Protein AF-A0A965LLG0-F1 (afdb_monomer)

pLDDT: mean 83.2, std 12.56, range [40.97, 95.75]

Organism: NCBI:txid2576439

Sequence (179 aa):
MVPYWAEYHHAAGKIPAGGIFITSNAQCFGQVVFDAQAGTLNVPTGNAHYDVTGKVIDGWVETSIRGDFIRKIWNIEPKYLSRVEVTIEYNANDTSAATSTTKYITAEDKIEIKAYGFHYSSPQIKIKFPKTAFIQPTPPPAPVPSNKKNVTIVCIKGKLTKKVSGLQPKCPTGYKIKR

Nearest PDB structures (foldseek):
  8u18-assembly1_B  TM=5.760E-01  e=3.265E+00  Mus musculus
  8vvm-assembly1_I  TM=3.085E-01  e=1.507E+00  Homo sapiens
  4w6n-assembly2_F  TM=1.900E-01  e=4.990E-01  synthetic construct
  5v00-assembly1_A  TM=1.873E-01  e=5.369E+00  Pseudomonas [fluorescens] SBW25

Secondary structure (DSSP, 8-state):
---TTTTTGGGTT---S--EEEEES-SEE---EEETTTTEEEEEEE--SB-TTSPBPEEEEEEEEEHHHHHHHH-B-GGG-S--EEEEEEETTEEEEPEEEEEEEGGGTEEEEEEEEEE-SS-EEEEEPPGGGBPPPPPPPP------PPEEEEEEETTEEEEEEESS--PPTT-EE--

Mean predicted aligned error: 13.23 Å

Radius of gyration: 30.66 Å; Cα contacts (8 Å, |Δi|>4): 349; chains: 1; bounding box: 50×30×104 Å

Foldseek 3Di:
DQDPVRLQVVLVPVQDPFAKDKDKPFPDWDDFDQDLVQQKTKTWGADDQADPVRHGDKIKMKMKGAQSRCCSRNQFHLVQPQDKWKWKDPDPVDIDTWDKGWDQDVVRNMIMIMTTDDTHHTIIIITHGDPVRHNDPDPPPDPDPPPLPWDWWWWDAPPDIDIFTDSDDDDPPRTDTDD

Solvent-accessible surface area (backbone atoms only — not comparable to full-atom values): 10438 Å² total; per-residue (Å²): 136,78,55,82,73,60,77,48,60,84,45,75,89,62,75,53,95,74,56,80,46,77,48,58,83,48,79,40,73,53,80,70,44,75,39,79,88,79,36,26,41,36,43,35,35,24,33,66,44,49,47,100,84,68,46,75,36,80,34,43,42,39,35,42,33,36,34,68,44,41,37,72,73,69,34,29,45,53,89,58,43,66,62,62,52,40,39,36,31,68,46,101,90,42,72,46,76,38,54,66,51,44,44,60,40,75,94,74,39,30,37,37,41,38,37,31,79,45,66,38,42,66,30,36,37,34,41,33,56,53,75,85,21,45,62,72,80,76,74,74,77,72,82,72,80,80,80,70,62,67,43,72,47,44,24,33,45,88,93,47,77,46,81,41,72,29,77,79,60,72,57,59,94,84,34,44,73,59,126

Structure (mmCIF, N/CA/C/O backbone):
data_AF-A0A965LLG0-F1
#
_entry.id   AF-A0A965LLG0-F1
#
loop_
_atom_site.group_PDB
_atom_site.id
_atom_site.type_symbol
_atom_site.label_atom_id
_atom_site.label_alt_id
_atom_site.label_comp_id
_atom_site.label_asym_id
_atom_site.label_entity_id
_atom_site.label_seq_id
_atom_site.pdbx_PDB_ins_code
_atom_site.Cartn_x
_atom_site.Cartn_y
_atom_site.Cartn_z
_atom_site.occupancy
_atom_site.B_iso_or_equiv
_atom_site.auth_seq_id
_atom_site.auth_comp_id
_atom_site.auth_asym_id
_atom_site.auth_atom_id
_atom_site.pdbx_PDB_model_num
ATOM 1 N N . MET A 1 1 ? 19.112 -6.596 9.773 1.00 40.97 1 MET A N 1
ATOM 2 C CA . MET A 1 1 ? 17.998 -6.846 8.836 1.00 40.97 1 MET A CA 1
ATOM 3 C C . MET A 1 1 ? 16.944 -7.609 9.622 1.00 40.97 1 MET A C 1
ATOM 5 O O . MET A 1 1 ? 17.267 -8.670 10.143 1.00 40.97 1 MET A O 1
ATOM 9 N N . VAL A 1 2 ? 15.778 -7.009 9.860 1.00 44.41 2 VAL A N 1
ATOM 10 C CA . VAL A 1 2 ? 14.731 -7.590 10.716 1.00 44.41 2 VAL A CA 1
ATOM 11 C C . VAL A 1 2 ? 13.707 -8.245 9.784 1.00 44.41 2 VAL A C 1
ATOM 13 O O . VAL A 1 2 ? 13.221 -7.563 8.885 1.00 44.41 2 VAL A O 1
ATOM 16 N N . PRO A 1 3 ? 13.444 -9.556 9.902 1.00 45.31 3 PRO A N 1
ATOM 17 C CA . PRO A 1 3 ? 12.551 -10.256 8.983 1.00 45.31 3 PRO A CA 1
ATOM 18 C C . PRO A 1 3 ? 11.119 -9.705 9.055 1.00 45.31 3 PRO A C 1
ATOM 20 O O . PRO A 1 3 ? 10.707 -9.194 10.090 1.00 45.31 3 PRO A O 1
ATOM 23 N N . TYR A 1 4 ? 10.342 -9.867 7.977 1.00 50.59 4 TYR A N 1
ATOM 24 C CA . TYR A 1 4 ? 8.959 -9.371 7.838 1.00 50.59 4 TYR A CA 1
ATOM 25 C C . TYR A 1 4 ? 8.058 -9.683 9.047 1.00 50.59 4 TYR A C 1
ATOM 27 O O . TYR A 1 4 ? 7.245 -8.861 9.442 1.00 50.59 4 TYR A O 1
ATOM 35 N N . TRP A 1 5 ? 8.225 -10.840 9.697 1.00 52.62 5 TRP A N 1
ATOM 36 C CA . TRP A 1 5 ? 7.461 -11.197 10.902 1.00 52.62 5 TRP A CA 1
ATOM 37 C C . TRP A 1 5 ? 7.868 -10.399 12.154 1.00 52.62 5 TRP A C 1
ATOM 39 O O . TRP A 1 5 ? 7.049 -10.196 13.050 1.00 52.62 5 TRP A O 1
ATOM 49 N N . ALA A 1 6 ? 9.116 -9.939 12.217 1.00 52.75 6 ALA A N 1
ATOM 50 C CA . ALA A 1 6 ? 9.683 -9.242 13.360 1.00 52.75 6 ALA A CA 1
ATOM 51 C C . ALA A 1 6 ? 9.386 -7.727 13.352 1.00 52.75 6 ALA A C 1
ATOM 53 O O . ALA A 1 6 ? 9.337 -7.111 14.414 1.00 52.75 6 ALA A O 1
ATOM 54 N N . GLU A 1 7 ? 9.039 -7.128 12.208 1.00 55.16 7 GLU A N 1
ATOM 55 C CA . GLU A 1 7 ? 8.400 -5.795 12.193 1.00 55.16 7 GLU A CA 1
ATOM 56 C C . GLU A 1 7 ? 7.047 -5.799 12.934 1.00 55.16 7 GLU A C 1
ATOM 58 O O . GLU A 1 7 ? 6.631 -4.793 13.509 1.00 55.16 7 GLU A O 1
ATOM 63 N N . TYR A 1 8 ? 6.387 -6.959 13.009 1.00 59.88 8 TYR A N 1
ATOM 64 C CA . TYR A 1 8 ? 5.065 -7.122 13.615 1.00 59.88 8 TYR A CA 1
ATOM 65 C C . TYR A 1 8 ? 5.090 -7.713 15.029 1.00 59.88 8 TYR A C 1
ATOM 67 O O . TYR A 1 8 ? 4.044 -8.120 15.539 1.00 59.88 8 TYR A O 1
ATOM 75 N N . HIS A 1 9 ? 6.237 -7.706 15.720 1.00 54.00 9 HIS A N 1
ATOM 76 C CA . HIS A 1 9 ? 6.319 -8.112 17.132 1.00 54.00 9 HIS A CA 1
ATOM 77 C C . HIS A 1 9 ? 5.355 -7.323 18.042 1.00 54.00 9 HIS A C 1
ATOM 79 O O . HIS A 1 9 ? 4.845 -7.865 19.025 1.00 54.00 9 HIS A O 1
ATOM 85 N N . HIS A 1 10 ? 5.024 -6.078 17.675 1.00 53.41 10 HIS A N 1
ATOM 86 C CA . HIS A 1 10 ? 4.022 -5.254 18.361 1.00 53.41 10 HIS A CA 1
ATOM 87 C C . HIS A 1 10 ? 2.592 -5.813 18.281 1.00 53.41 10 HIS A C 1
ATOM 89 O O . HIS A 1 10 ? 1.746 -5.446 19.095 1.00 53.41 10 HIS A O 1
ATOM 95 N N . ALA A 1 11 ? 2.312 -6.737 17.356 1.00 56.03 11 ALA A N 1
ATOM 96 C CA . ALA A 1 11 ? 1.004 -7.370 17.229 1.00 56.03 11 ALA A CA 1
ATOM 97 C C . ALA A 1 11 ? 0.707 -8.387 18.348 1.00 56.03 11 ALA A C 1
ATOM 99 O O . ALA A 1 11 ? -0.401 -8.919 18.385 1.00 56.03 11 ALA A O 1
ATOM 100 N N . ALA A 1 12 ? 1.655 -8.669 19.258 1.00 58.53 12 ALA A N 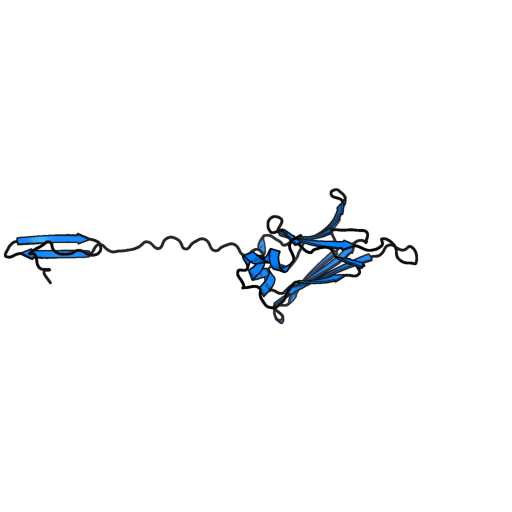1
ATOM 101 C CA . ALA A 1 12 ? 1.457 -9.496 20.458 1.00 58.53 12 ALA A CA 1
ATOM 102 C C . ALA A 1 12 ? 0.747 -10.844 20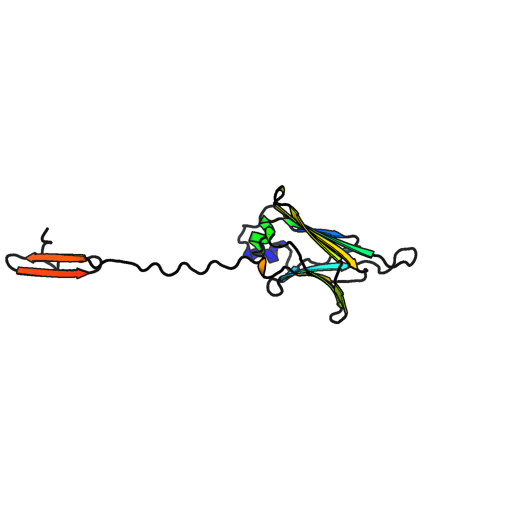.183 1.00 58.53 12 ALA A C 1
ATOM 104 O O . ALA A 1 12 ? -0.164 -11.241 20.909 1.00 58.53 12 ALA A O 1
ATOM 105 N N . GLY A 1 13 ? 1.113 -11.524 19.088 1.00 59.25 13 GLY A N 1
ATOM 106 C CA . GLY A 1 13 ? 0.507 -12.801 18.682 1.00 59.25 13 GLY A CA 1
ATOM 107 C C . GLY A 1 13 ? -0.862 -12.695 17.991 1.00 59.25 13 GLY A C 1
ATOM 108 O O . GLY A 1 13 ? -1.495 -13.713 17.738 1.00 59.25 13 GLY A O 1
ATOM 109 N N . LYS A 1 14 ? -1.331 -11.486 17.655 1.00 61.19 14 LYS A N 1
ATOM 110 C CA . LYS A 1 14 ? -2.629 -11.231 16.999 1.00 61.19 14 LYS A CA 1
ATOM 111 C C . LYS A 1 14 ? -2.521 -10.997 15.492 1.00 61.19 14 LYS A C 1
ATOM 113 O O . LYS A 1 14 ? -3.416 -10.362 14.926 1.00 61.19 14 LYS A O 1
ATOM 118 N N . ILE A 1 15 ? -1.453 -11.465 14.843 1.00 63.16 15 ILE A N 1
ATOM 119 C CA . ILE A 1 15 ? -1.311 -11.337 13.388 1.00 63.16 15 ILE A CA 1
ATOM 120 C C . ILE A 1 15 ? -2.442 -12.161 12.750 1.00 63.16 15 ILE A C 1
ATOM 122 O O . ILE A 1 15 ? -2.498 -13.373 12.961 1.00 63.16 15 ILE A O 1
ATOM 126 N N . PRO A 1 16 ? -3.405 -11.526 12.060 1.00 63.31 16 PRO A N 1
ATOM 127 C CA . PRO A 1 16 ? -4.485 -12.256 11.412 1.00 63.31 16 PRO A CA 1
ATOM 128 C C . PRO A 1 16 ? -3.935 -13.182 10.322 1.00 63.31 16 PRO A C 1
ATOM 130 O O . PRO A 1 16 ? -2.906 -12.890 9.716 1.00 63.31 16 PRO A O 1
ATOM 133 N N . ALA A 1 17 ? -4.638 -14.285 10.055 1.00 61.72 17 ALA A N 1
ATOM 134 C CA . ALA A 1 17 ? -4.313 -15.156 8.932 1.00 61.72 17 ALA A CA 1
ATOM 135 C C . ALA A 1 17 ? -4.468 -14.378 7.613 1.00 61.72 17 ALA A C 1
ATOM 137 O O . ALA A 1 17 ? -5.567 -13.942 7.270 1.00 61.72 17 ALA A O 1
ATOM 138 N N . GLY A 1 18 ? -3.364 -14.192 6.891 1.00 62.34 18 GLY A N 1
ATOM 139 C CA . GLY A 1 18 ? -3.305 -13.377 5.680 1.00 62.34 18 GLY A CA 1
ATOM 140 C C . GLY A 1 18 ? -2.056 -12.499 5.649 1.00 62.34 18 GLY A C 1
ATOM 141 O O . GLY A 1 18 ? -1.204 -12.571 6.531 1.00 62.34 18 GLY A O 1
ATOM 142 N N . GLY A 1 19 ? -1.933 -11.672 4.614 1.00 75.56 19 GLY A N 1
ATOM 143 C CA . GLY A 1 19 ? -0.774 -10.804 4.449 1.00 75.56 19 GLY A CA 1
ATOM 144 C C . GLY A 1 19 ? -0.943 -9.791 3.327 1.00 75.56 19 GLY A C 1
ATOM 145 O O . GLY A 1 19 ? -2.053 -9.529 2.857 1.00 75.56 19 GLY A O 1
ATOM 146 N N . ILE A 1 20 ? 0.189 -9.224 2.930 1.00 86.06 20 ILE A N 1
ATOM 147 C CA . ILE A 1 20 ? 0.328 -8.331 1.788 1.00 86.06 20 ILE A CA 1
ATOM 148 C C . ILE A 1 20 ? 0.794 -9.197 0.623 1.00 86.06 20 ILE A C 1
ATOM 150 O O . ILE A 1 20 ? 1.859 -9.808 0.690 1.00 86.06 20 ILE A O 1
ATOM 154 N N . PHE A 1 21 ? 0.005 -9.246 -0.442 1.00 88.75 21 PHE A N 1
ATOM 155 C CA . PHE A 1 21 ? 0.422 -9.836 -1.705 1.00 88.75 21 PHE A CA 1
ATOM 156 C C . PHE A 1 21 ? 0.783 -8.711 -2.653 1.00 88.75 21 PHE A C 1
ATOM 158 O O . PHE A 1 21 ? -0.004 -7.785 -2.834 1.00 88.75 21 PHE A O 1
ATOM 165 N N . ILE A 1 22 ? 1.972 -8.784 -3.239 1.00 90.69 22 ILE A N 1
ATOM 166 C CA . ILE A 1 22 ? 2.437 -7.828 -4.235 1.00 90.69 22 ILE A CA 1
ATOM 167 C C . ILE A 1 22 ? 2.822 -8.609 -5.476 1.00 90.69 22 ILE A C 1
ATOM 169 O O . ILE A 1 22 ? 3.559 -9.589 -5.403 1.00 90.69 22 ILE A O 1
ATOM 173 N N . THR A 1 23 ? 2.316 -8.160 -6.612 1.00 92.00 23 THR A N 1
ATOM 174 C CA . THR A 1 23 ? 2.651 -8.683 -7.932 1.00 92.00 23 THR A CA 1
ATOM 175 C C . THR A 1 23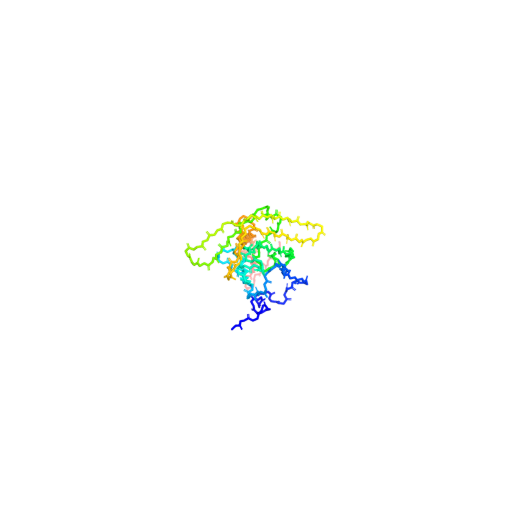 ? 3.121 -7.526 -8.798 1.00 92.00 23 THR A C 1
ATOM 177 O O . THR A 1 23 ? 2.613 -6.413 -8.683 1.00 92.00 23 THR A O 1
ATOM 180 N N . SER A 1 24 ? 4.144 -7.757 -9.609 1.00 92.62 24 SER A N 1
ATOM 181 C CA . SER A 1 24 ? 4.685 -6.767 -10.541 1.00 92.62 24 SER A CA 1
ATOM 182 C C . SER A 1 24 ? 5.391 -7.486 -11.688 1.00 92.62 24 SER A C 1
ATOM 184 O O . SER A 1 24 ? 5.683 -8.679 -11.580 1.00 92.62 24 SER A O 1
ATOM 186 N N . ASN A 1 25 ? 5.724 -6.758 -12.753 1.00 91.94 25 ASN A N 1
ATOM 187 C CA . ASN A 1 25 ? 6.712 -7.192 -13.743 1.00 91.94 25 ASN A CA 1
ATOM 188 C C . ASN A 1 25 ? 8.142 -6.752 -13.382 1.00 91.94 25 ASN A C 1
ATOM 190 O O . ASN A 1 25 ? 8.991 -6.654 -14.267 1.00 91.94 25 ASN A O 1
ATOM 194 N N . ALA A 1 26 ? 8.433 -6.487 -12.106 1.00 90.31 26 ALA A N 1
ATOM 195 C CA . ALA A 1 26 ? 9.796 -6.297 -11.630 1.00 90.31 26 ALA A CA 1
ATOM 196 C C . ALA A 1 26 ? 10.522 -7.647 -11.521 1.00 90.31 26 ALA A C 1
ATOM 198 O O . ALA A 1 26 ? 9.936 -8.653 -11.122 1.00 90.31 26 ALA A O 1
ATOM 199 N N . GLN A 1 27 ? 11.817 -7.659 -11.830 1.00 88.00 27 GLN A N 1
ATOM 200 C CA . GLN A 1 27 ? 12.663 -8.844 -11.666 1.00 88.00 27 GLN A CA 1
ATOM 201 C C . GLN A 1 27 ? 13.123 -9.011 -10.210 1.00 88.00 27 GLN A C 1
ATOM 203 O O . GLN A 1 27 ? 13.379 -10.123 -9.753 1.00 88.00 27 GLN A O 1
ATOM 208 N N . CYS A 1 28 ? 13.215 -7.901 -9.478 1.00 85.56 28 CYS A N 1
ATOM 209 C CA . 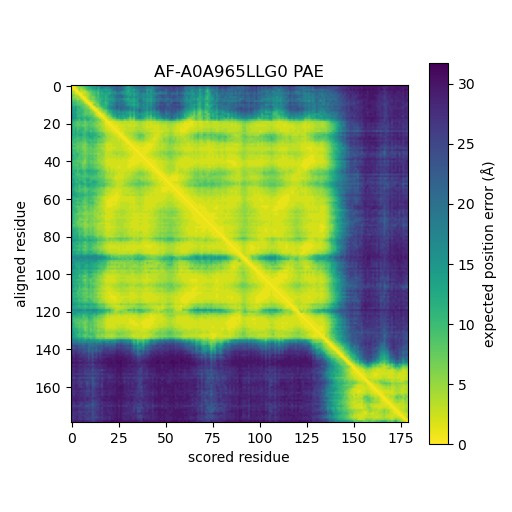CYS A 1 28 ? 13.694 -7.857 -8.107 1.00 85.56 28 CYS A CA 1
ATOM 210 C C . CYS A 1 28 ? 12.706 -7.102 -7.216 1.00 85.56 28 CYS A C 1
ATOM 212 O O . CYS A 1 28 ? 12.220 -6.027 -7.574 1.00 85.56 28 CYS A O 1
ATOM 214 N N . PHE A 1 29 ? 12.489 -7.638 -6.018 1.00 84.44 29 PHE A N 1
ATOM 215 C CA . PHE A 1 29 ? 11.785 -6.966 -4.933 1.00 84.44 29 PHE A CA 1
ATOM 216 C C . PHE A 1 29 ? 12.722 -6.796 -3.744 1.00 84.44 29 PHE A C 1
ATOM 218 O O . PHE A 1 29 ? 13.411 -7.738 -3.348 1.00 84.44 29 PHE A O 1
ATOM 225 N N . GLY A 1 30 ? 12.743 -5.594 -3.174 1.00 84.88 30 GLY A N 1
ATOM 226 C CA . GLY A 1 30 ? 13.356 -5.372 -1.867 1.00 84.88 30 GLY A CA 1
ATOM 227 C C . GLY A 1 30 ? 12.384 -5.676 -0.729 1.00 84.88 30 GLY A C 1
ATOM 228 O O . GLY A 1 30 ? 11.248 -6.104 -0.940 1.00 84.88 30 GLY A O 1
ATOM 229 N N . GLN A 1 31 ? 12.830 -5.423 0.501 1.00 85.25 31 GLN A N 1
ATOM 230 C CA . GLN A 1 31 ? 11.967 -5.533 1.673 1.00 85.25 31 GLN A CA 1
ATOM 231 C C . GLN A 1 31 ? 10.861 -4.477 1.608 1.00 85.25 31 GLN A C 1
ATOM 233 O O . GLN A 1 31 ? 11.133 -3.280 1.541 1.00 85.25 31 GLN A O 1
ATOM 238 N N . VAL A 1 32 ? 9.613 -4.936 1.640 1.00 87.12 32 VAL A N 1
ATOM 239 C CA . VAL A 1 32 ? 8.441 -4.068 1.753 1.00 87.12 32 VAL A CA 1
ATOM 240 C C . VAL A 1 32 ? 8.346 -3.589 3.192 1.00 87.12 32 VAL A C 1
ATOM 242 O O . VAL A 1 32 ? 8.284 -4.415 4.100 1.00 87.12 32 VAL A O 1
ATOM 245 N N . VAL A 1 33 ? 8.319 -2.273 3.390 1.00 87.69 33 VAL A N 1
ATOM 246 C CA . VAL A 1 33 ? 8.313 -1.654 4.722 1.00 87.69 33 VAL A CA 1
ATOM 247 C C . VAL A 1 33 ? 7.163 -0.667 4.817 1.00 87.69 33 VAL A C 1
ATOM 249 O O . VAL A 1 33 ? 6.969 0.159 3.925 1.00 87.69 33 VAL A O 1
ATOM 252 N N . PHE A 1 34 ? 6.412 -0.729 5.913 1.00 88.50 34 PHE A N 1
ATOM 253 C CA . PHE A 1 34 ? 5.431 0.297 6.246 1.00 88.50 34 PHE A CA 1
ATOM 254 C C . PHE A 1 34 ? 6.045 1.338 7.185 1.00 88.50 34 PHE A C 1
ATOM 256 O O . PHE A 1 34 ? 6.441 1.021 8.305 1.00 88.50 34 PHE A O 1
ATOM 263 N N . ASP A 1 35 ? 6.087 2.591 6.742 1.00 89.25 35 ASP A N 1
ATOM 264 C CA . ASP A 1 35 ? 6.441 3.731 7.580 1.00 89.25 35 ASP A CA 1
ATOM 265 C C . ASP A 1 35 ? 5.170 4.296 8.224 1.00 89.25 35 ASP A C 1
ATOM 267 O O . ASP A 1 35 ? 4.355 4.960 7.578 1.00 89.25 35 ASP A O 1
ATOM 271 N N . ALA A 1 36 ? 5.005 4.034 9.521 1.00 84.25 36 ALA A N 1
ATOM 272 C CA . ALA A 1 36 ? 3.853 4.497 10.286 1.00 84.25 36 ALA A CA 1
ATOM 273 C C . ALA A 1 36 ? 3.825 6.021 10.501 1.00 84.25 36 ALA A C 1
ATOM 275 O O . ALA A 1 36 ? 2.744 6.579 10.684 1.00 84.25 36 ALA A O 1
ATOM 276 N N . GLN A 1 37 ? 4.977 6.702 10.482 1.00 86.19 37 GLN A N 1
ATOM 277 C CA . GLN A 1 37 ? 5.040 8.157 10.650 1.00 86.19 37 GLN A CA 1
ATOM 278 C C . GLN A 1 37 ? 4.635 8.869 9.359 1.00 86.19 37 GLN A C 1
ATOM 280 O O . GLN A 1 37 ? 3.838 9.810 9.388 1.00 86.19 37 GLN A O 1
ATOM 285 N N . ALA A 1 38 ? 5.154 8.399 8.224 1.00 88.69 38 ALA A N 1
ATOM 286 C CA . ALA A 1 38 ? 4.801 8.927 6.911 1.00 88.69 38 ALA A CA 1
ATOM 287 C C . ALA A 1 38 ? 3.427 8.432 6.421 1.00 88.69 38 ALA A C 1
ATOM 289 O O . ALA A 1 38 ? 2.802 9.082 5.577 1.00 88.69 38 ALA A O 1
ATOM 290 N N . GLY A 1 39 ? 2.941 7.305 6.953 1.00 90.62 39 GLY A N 1
ATOM 291 C CA . GLY A 1 39 ? 1.731 6.633 6.485 1.00 90.62 39 GLY A CA 1
ATOM 292 C C . GLY A 1 39 ? 1.913 6.037 5.090 1.00 90.62 39 GLY A C 1
ATOM 293 O O . GLY A 1 39 ? 0.990 6.088 4.275 1.00 90.62 39 GLY A O 1
ATOM 294 N N . THR A 1 40 ? 3.112 5.530 4.796 1.00 92.31 40 THR A N 1
ATOM 295 C CA . THR A 1 40 ? 3.503 5.061 3.461 1.00 92.31 40 THR A CA 1
ATOM 296 C C . THR A 1 40 ? 3.952 3.609 3.483 1.00 92.31 40 THR A C 1
ATOM 298 O O . THR A 1 40 ? 4.798 3.227 4.288 1.00 92.31 40 THR A O 1
ATOM 301 N N . LEU A 1 41 ? 3.434 2.808 2.555 1.00 92.50 41 LEU A N 1
ATOM 302 C CA . LEU A 1 41 ? 3.974 1.492 2.237 1.00 92.50 41 LEU A CA 1
ATOM 303 C C . LEU A 1 41 ? 5.022 1.643 1.132 1.00 92.50 41 LEU A C 1
ATOM 305 O O . LEU A 1 41 ? 4.692 2.024 0.008 1.00 92.50 41 LEU A O 1
ATOM 309 N N . ASN A 1 42 ? 6.272 1.340 1.462 1.00 92.75 42 ASN A N 1
ATOM 310 C CA . ASN A 1 42 ? 7.391 1.384 0.535 1.00 92.75 42 ASN A CA 1
ATOM 311 C C . ASN A 1 42 ? 7.575 0.001 -0.086 1.00 92.75 42 ASN A C 1
ATOM 313 O O . ASN A 1 42 ? 7.774 -0.987 0.622 1.00 92.75 42 ASN A O 1
ATOM 317 N N . VAL A 1 43 ? 7.515 -0.054 -1.412 1.00 92.19 43 VAL A N 1
ATOM 318 C CA . VAL A 1 43 ? 7.678 -1.263 -2.216 1.00 92.19 43 VAL A CA 1
ATOM 319 C C . VAL A 1 43 ? 8.882 -1.044 -3.137 1.00 92.19 43 VAL A C 1
ATOM 321 O O . VAL A 1 43 ? 8.740 -0.464 -4.217 1.00 92.19 43 VAL A O 1
ATOM 324 N N . PRO A 1 44 ? 10.090 -1.453 -2.712 1.00 91.25 44 PRO A N 1
ATOM 325 C CA . PRO A 1 44 ? 11.276 -1.380 -3.552 1.00 91.25 44 PRO A CA 1
ATOM 326 C C . PRO A 1 44 ? 11.139 -2.373 -4.705 1.00 91.25 44 PRO A C 1
ATOM 328 O O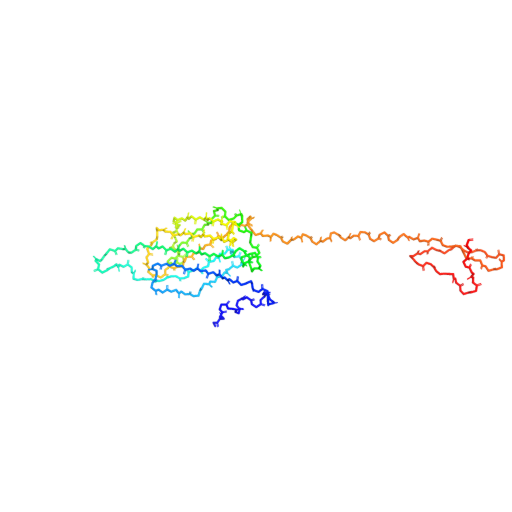 . PRO A 1 44 ? 10.952 -3.571 -4.473 1.00 91.25 44 PRO A O 1
ATOM 331 N N . THR A 1 45 ? 11.262 -1.892 -5.937 1.00 90.81 45 THR A N 1
ATOM 332 C CA . THR A 1 45 ? 11.187 -2.737 -7.136 1.00 90.81 45 THR A CA 1
ATOM 333 C C . THR A 1 45 ? 12.371 -2.462 -8.049 1.00 90.81 45 THR A C 1
ATOM 335 O O . THR A 1 45 ? 12.897 -1.353 -8.076 1.00 90.81 45 THR A O 1
ATOM 338 N N . GLY A 1 46 ? 12.811 -3.472 -8.794 1.00 90.12 46 GLY A N 1
ATOM 339 C CA . GLY A 1 46 ? 13.905 -3.322 -9.746 1.00 90.12 46 GLY A CA 1
ATOM 340 C C . GLY A 1 46 ? 13.738 -4.208 -10.970 1.00 90.12 46 GLY A C 1
ATOM 341 O O . GLY A 1 46 ? 13.309 -5.358 -10.864 1.00 90.12 46 GLY A O 1
ATOM 342 N N . ASN A 1 47 ? 14.078 -3.669 -12.137 1.00 90.31 47 ASN A N 1
ATOM 343 C CA . ASN A 1 47 ? 14.177 -4.415 -13.389 1.00 90.31 47 ASN A CA 1
ATOM 344 C C . ASN A 1 47 ? 15.137 -3.692 -14.350 1.00 90.31 47 ASN A C 1
ATOM 346 O O . ASN A 1 47 ? 15.513 -2.543 -14.115 1.00 90.31 47 ASN A O 1
ATOM 350 N N . ALA A 1 48 ? 15.516 -4.353 -15.442 1.00 90.94 48 ALA A N 1
ATOM 351 C CA . ALA A 1 48 ? 16.167 -3.696 -16.565 1.00 90.94 48 ALA A CA 1
ATOM 352 C C . ALA A 1 48 ? 15.335 -2.494 -17.048 1.00 90.94 48 ALA A C 1
ATOM 354 O O . ALA A 1 48 ? 14.106 -2.498 -16.973 1.00 90.94 48 ALA A O 1
ATOM 355 N N . HIS A 1 49 ? 16.014 -1.455 -17.535 1.00 90.50 49 HIS A N 1
ATOM 356 C CA . HIS A 1 49 ? 15.342 -0.258 -18.043 1.00 90.50 49 HIS A CA 1
ATOM 357 C C . HIS A 1 49 ? 14.712 -0.491 -19.425 1.00 90.50 49 HIS A C 1
ATOM 359 O O . HIS A 1 49 ? 13.611 -0.012 -19.699 1.00 90.50 49 HIS A O 1
ATOM 365 N N . TYR A 1 50 ? 15.396 -1.270 -20.268 1.00 92.88 50 TYR A N 1
ATOM 366 C CA . TYR A 1 50 ? 14.975 -1.606 -21.623 1.00 92.88 50 TYR A CA 1
ATOM 367 C C . TYR A 1 50 ? 14.715 -3.105 -21.764 1.00 92.88 50 TYR A C 1
ATOM 369 O O . TYR A 1 50 ? 15.373 -3.921 -21.114 1.00 92.88 50 TYR A O 1
ATOM 377 N N . ASP A 1 51 ? 13.779 -3.462 -22.637 1.00 90.75 51 ASP A N 1
ATOM 378 C CA . ASP A 1 51 ? 13.567 -4.836 -23.071 1.00 90.75 51 ASP A CA 1
ATOM 379 C C . ASP A 1 51 ? 14.615 -5.281 -24.108 1.00 90.75 51 ASP A C 1
ATOM 381 O O . ASP A 1 51 ? 15.505 -4.528 -24.512 1.00 90.75 51 ASP A O 1
ATOM 385 N N . VAL A 1 52 ? 14.497 -6.528 -24.569 1.00 91.69 52 VAL A N 1
ATOM 386 C CA . VAL A 1 52 ? 15.409 -7.127 -25.560 1.00 91.69 52 VAL A CA 1
ATOM 387 C C . VAL A 1 52 ? 15.371 -6.447 -26.936 1.00 91.69 52 VAL A C 1
ATOM 389 O O . VAL A 1 52 ? 16.228 -6.721 -27.771 1.00 91.69 52 VAL A O 1
ATOM 392 N N . THR A 1 53 ? 14.394 -5.572 -27.182 1.00 95.31 53 THR A N 1
ATOM 393 C CA . THR A 1 53 ? 14.260 -4.777 -28.411 1.00 95.31 53 THR A CA 1
ATOM 394 C C . THR A 1 53 ? 14.758 -3.338 -28.245 1.00 95.31 53 THR A C 1
ATOM 396 O O . THR A 1 53 ? 14.763 -2.579 -29.211 1.00 95.31 53 THR A O 1
ATOM 399 N N . GLY A 1 54 ? 15.207 -2.957 -27.042 1.00 92.75 54 GLY A N 1
ATOM 400 C CA . GLY A 1 54 ? 15.659 -1.604 -26.720 1.00 92.75 54 GLY A CA 1
ATOM 401 C C . GLY A 1 54 ? 14.530 -0.637 -26.352 1.00 92.75 54 GLY A C 1
ATOM 402 O O . GLY A 1 54 ? 14.774 0.564 -26.244 1.00 92.75 54 GLY A O 1
ATOM 403 N N . LYS A 1 55 ? 13.297 -1.121 -26.152 1.00 93.06 55 LYS A N 1
ATOM 404 C CA . LYS A 1 55 ? 12.164 -0.286 -25.734 1.00 93.06 55 LYS A CA 1
ATOM 405 C C . LYS A 1 55 ? 12.121 -0.177 -24.210 1.00 93.06 55 LYS A C 1
ATOM 407 O O . LYS A 1 55 ? 12.381 -1.153 -23.512 1.00 93.06 55 LYS A O 1
ATOM 412 N N . VAL A 1 56 ? 11.782 1.005 -23.689 1.00 92.00 56 VAL A N 1
ATOM 413 C CA . VAL A 1 56 ? 11.575 1.214 -22.245 1.00 92.00 56 VAL A CA 1
ATOM 414 C C . VAL A 1 56 ? 10.474 0.283 -21.742 1.00 92.00 56 VAL A C 1
ATOM 416 O O . VAL A 1 56 ? 9.411 0.175 -22.360 1.00 92.00 56 VAL A O 1
ATOM 419 N N . ILE A 1 57 ? 10.735 -0.382 -20.618 1.00 90.94 57 ILE A N 1
ATOM 420 C CA . ILE A 1 57 ? 9.768 -1.277 -19.986 1.00 90.94 57 ILE A CA 1
ATOM 421 C C . ILE A 1 57 ? 8.794 -0.456 -19.144 1.00 90.94 57 ILE A C 1
ATOM 423 O O . ILE A 1 57 ? 9.190 0.169 -18.158 1.00 90.94 57 ILE A O 1
ATOM 427 N N . ASP A 1 58 ? 7.513 -0.532 -19.500 1.00 90.75 58 ASP A N 1
ATOM 428 C CA . ASP A 1 58 ? 6.418 -0.000 -18.696 1.00 90.75 58 ASP A CA 1
ATOM 429 C C . ASP A 1 58 ? 6.221 -0.858 -17.437 1.00 90.75 58 ASP A C 1
ATOM 431 O O . ASP A 1 58 ? 6.000 -2.074 -17.488 1.00 90.75 58 ASP A O 1
ATOM 435 N N . GLY A 1 59 ? 6.322 -0.208 -16.286 1.00 90.88 59 GLY A N 1
ATOM 436 C CA . GLY A 1 59 ? 6.193 -0.807 -14.974 1.00 90.88 59 GLY A CA 1
ATOM 437 C C . GLY A 1 59 ? 4.770 -0.817 -14.454 1.00 90.88 59 GLY A C 1
ATOM 438 O O . GLY A 1 59 ? 3.990 0.124 -14.648 1.00 90.88 59 GLY A O 1
ATOM 439 N N . TRP A 1 60 ? 4.450 -1.899 -13.751 1.00 92.94 60 TRP A N 1
ATOM 440 C CA . TRP A 1 60 ? 3.211 -2.032 -13.011 1.00 92.94 60 TRP A CA 1
ATOM 441 C C . TRP A 1 60 ? 3.437 -2.728 -11.678 1.00 92.94 60 TRP A C 1
ATOM 443 O O . TRP A 1 60 ? 4.292 -3.598 -11.539 1.00 92.94 60 TRP A O 1
ATOM 453 N N . VAL A 1 61 ? 2.646 -2.354 -10.680 1.00 93.56 61 VAL A N 1
ATOM 454 C CA . VAL A 1 61 ? 2.572 -3.070 -9.409 1.00 93.56 61 VAL A CA 1
ATOM 455 C C . VAL A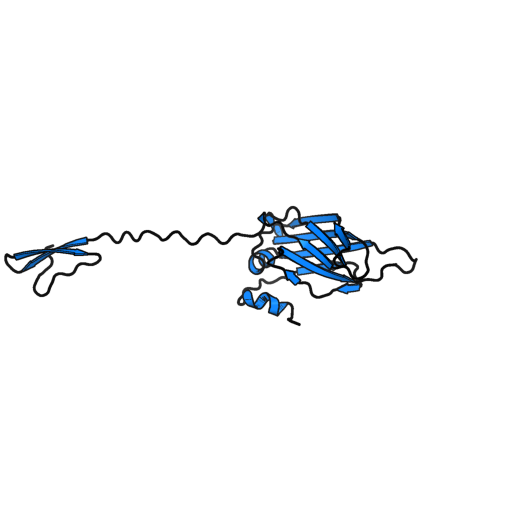 1 61 ? 1.122 -3.159 -8.970 1.00 93.56 61 VAL A C 1
ATOM 457 O O . VAL A 1 61 ? 0.374 -2.183 -9.015 1.00 93.56 61 VAL A O 1
ATOM 460 N N . GLU A 1 62 ? 0.720 -4.339 -8.531 1.00 94.88 62 GLU A N 1
ATOM 461 C CA . GLU A 1 62 ? -0.583 -4.581 -7.940 1.00 94.88 62 GLU A CA 1
ATOM 462 C C . GLU A 1 62 ? -0.388 -5.170 -6.553 1.00 94.88 62 GLU A C 1
ATOM 464 O O . GLU A 1 62 ? 0.335 -6.150 -6.365 1.00 94.88 62 GLU A O 1
ATOM 469 N N . THR A 1 63 ? -1.039 -4.561 -5.572 1.00 93.31 63 THR A N 1
ATOM 470 C CA . THR A 1 63 ? -1.040 -5.030 -4.194 1.00 93.31 63 THR A CA 1
ATOM 471 C C . THR A 1 63 ? -2.442 -5.452 -3.795 1.00 93.31 63 THR A C 1
ATOM 473 O O . THR A 1 63 ? -3.430 -4.817 -4.162 1.00 93.31 63 THR A O 1
ATOM 476 N N . SER A 1 64 ? -2.513 -6.530 -3.030 1.00 92.69 64 SER A N 1
ATOM 477 C CA . SER A 1 64 ? -3.721 -7.043 -2.407 1.00 92.69 64 SER A CA 1
ATOM 478 C C . SER A 1 64 ? -3.433 -7.227 -0.926 1.00 92.69 64 SER A C 1
ATOM 480 O O . SER A 1 64 ? -2.620 -8.071 -0.541 1.00 92.69 64 SER A O 1
ATOM 482 N N . ILE A 1 65 ? -4.099 -6.434 -0.092 1.00 91.88 65 ILE A N 1
ATOM 483 C CA . ILE A 1 65 ? -3.893 -6.425 1.355 1.00 91.88 65 ILE A CA 1
ATOM 484 C C . ILE A 1 65 ? -5.195 -6.820 2.030 1.00 91.88 65 ILE A C 1
ATOM 486 O O . ILE A 1 65 ? -6.273 -6.313 1.719 1.00 91.88 65 ILE A O 1
ATOM 490 N N . ARG A 1 66 ? -5.093 -7.737 2.981 1.00 91.56 66 ARG A N 1
ATOM 491 C CA . ARG A 1 66 ? -6.217 -8.149 3.812 1.00 91.56 66 ARG A CA 1
ATOM 492 C C . ARG A 1 66 ? -6.643 -7.024 4.764 1.00 91.56 66 ARG A C 1
ATOM 494 O O . ARG A 1 66 ? -5.808 -6.382 5.398 1.00 91.56 66 ARG A O 1
ATOM 501 N N . GLY A 1 67 ? -7.943 -6.774 4.854 1.00 91.00 67 GLY A N 1
ATOM 502 C CA . GLY A 1 67 ? -8.544 -5.688 5.623 1.00 91.00 67 GLY A CA 1
ATOM 503 C C . GLY A 1 67 ? -8.327 -5.845 7.126 1.00 91.00 67 GLY A C 1
ATOM 504 O O . GLY A 1 67 ? -7.980 -4.891 7.822 1.00 91.00 67 GLY A O 1
ATOM 505 N N . ASP A 1 68 ? -8.470 -7.066 7.638 1.00 88.25 68 ASP A N 1
ATOM 506 C CA . ASP A 1 68 ? -8.166 -7.410 9.026 1.00 88.25 68 ASP A CA 1
ATOM 507 C C . ASP A 1 68 ? -6.693 -7.176 9.386 1.00 88.25 68 ASP A C 1
ATOM 509 O O . ASP A 1 68 ? -6.410 -6.714 10.494 1.00 88.25 68 ASP A O 1
ATOM 513 N N . PHE A 1 69 ? -5.770 -7.431 8.455 1.00 87.25 69 PHE A N 1
ATOM 514 C CA . PHE A 1 69 ? -4.347 -7.127 8.608 1.00 87.25 69 PHE A CA 1
ATOM 515 C C . PHE A 1 69 ? -4.108 -5.621 8.751 1.00 87.25 69 PHE A C 1
ATOM 517 O O . PHE A 1 69 ? -3.612 -5.177 9.784 1.00 87.25 69 PHE A O 1
ATOM 524 N N . ILE A 1 70 ? -4.525 -4.815 7.773 1.00 88.81 70 ILE A N 1
ATOM 525 C CA . ILE A 1 70 ? -4.286 -3.362 7.782 1.00 88.81 70 ILE A CA 1
ATOM 526 C C . ILE A 1 70 ? -4.971 -2.648 8.963 1.00 88.81 70 ILE A C 1
ATOM 528 O O . ILE A 1 70 ? -4.384 -1.734 9.547 1.00 88.81 70 ILE A O 1
ATOM 532 N N . ARG A 1 71 ? -6.144 -3.120 9.413 1.00 89.44 71 ARG A N 1
ATOM 533 C CA . ARG A 1 71 ? -6.792 -2.609 10.635 1.00 89.44 71 ARG A CA 1
ATOM 534 C C . ARG A 1 71 ? -6.008 -2.939 11.901 1.00 89.44 71 ARG A C 1
ATOM 536 O O . ARG A 1 71 ? -5.839 -2.069 12.744 1.00 89.44 71 ARG A O 1
ATOM 543 N N . LYS A 1 72 ? -5.529 -4.175 12.066 1.00 85.12 72 LYS A N 1
ATOM 544 C CA . LYS A 1 72 ? -4.825 -4.586 13.298 1.00 85.12 72 LYS A CA 1
ATOM 545 C C . LYS A 1 72 ? -3.403 -4.051 13.384 1.00 85.12 72 LYS A C 1
ATOM 547 O O . LYS A 1 72 ? -2.910 -3.820 14.482 1.00 85.12 72 LYS A O 1
ATOM 552 N N . ILE A 1 73 ? -2.746 -3.926 12.239 1.00 83.44 73 ILE A N 1
ATOM 553 C CA . ILE A 1 73 ? -1.314 -3.673 12.168 1.00 83.44 73 ILE A CA 1
ATOM 554 C C . ILE A 1 73 ? -1.021 -2.189 11.940 1.00 83.44 73 ILE A C 1
ATOM 556 O O . ILE A 1 73 ? -0.145 -1.638 12.599 1.00 83.44 73 ILE A O 1
ATOM 560 N N . TRP A 1 74 ? -1.766 -1.528 11.050 1.00 86.94 74 TRP A N 1
ATOM 561 C CA . TRP A 1 74 ? -1.548 -0.113 10.714 1.00 86.94 74 TRP A CA 1
ATOM 562 C C . TRP A 1 74 ? -2.636 0.808 11.260 1.00 86.94 74 TRP A C 1
ATOM 564 O O . TRP A 1 74 ? -2.548 2.021 11.097 1.00 86.94 74 TRP A O 1
ATOM 574 N N . ASN A 1 75 ? -3.651 0.245 11.923 1.00 89.25 75 ASN A N 1
ATOM 575 C CA . ASN A 1 75 ? -4.797 0.985 12.439 1.00 89.25 75 ASN A CA 1
ATOM 576 C C . ASN A 1 75 ? -5.489 1.812 11.344 1.00 89.25 75 ASN A C 1
ATOM 578 O O . ASN A 1 75 ? -5.939 2.925 11.590 1.00 89.25 75 ASN A O 1
ATOM 582 N N . ILE A 1 76 ? -5.545 1.282 10.120 1.00 91.44 76 ILE A N 1
ATOM 583 C CA . ILE A 1 76 ? -6.181 1.919 8.964 1.00 91.44 76 ILE A CA 1
ATOM 584 C C . ILE A 1 76 ? -7.451 1.149 8.620 1.00 91.44 76 ILE A C 1
ATOM 586 O O . ILE A 1 76 ? -7.457 -0.078 8.601 1.00 91.44 76 ILE A O 1
ATOM 590 N N . GLU A 1 77 ? -8.518 1.873 8.308 1.00 93.56 77 GLU A N 1
ATOM 591 C CA . GLU A 1 77 ? -9.806 1.327 7.911 1.00 93.56 77 GLU A CA 1
ATOM 592 C C . GLU A 1 77 ? -9.959 1.332 6.369 1.00 93.56 77 GLU A C 1
ATOM 594 O O . GLU A 1 77 ? -10.113 2.402 5.766 1.00 93.56 77 GLU A O 1
ATOM 599 N N . PRO A 1 78 ? -9.943 0.152 5.709 1.00 93.12 78 PRO A N 1
ATOM 600 C CA . PRO A 1 78 ? -9.980 0.025 4.251 1.00 93.12 78 PRO A CA 1
ATOM 601 C C . PRO A 1 78 ? -11.126 0.736 3.538 1.00 93.12 78 PRO A C 1
ATOM 603 O O . PRO A 1 78 ? -10.935 1.209 2.420 1.00 93.12 78 PRO A O 1
ATOM 606 N N . LYS A 1 79 ? -12.312 0.853 4.154 1.00 92.00 79 LYS A N 1
ATOM 607 C CA . LYS A 1 79 ? -13.455 1.538 3.512 1.00 92.00 79 LYS A CA 1
ATOM 608 C C . LYS A 1 79 ? -13.190 3.018 3.214 1.00 92.00 79 LYS A C 1
ATOM 610 O O . LYS A 1 79 ? -13.882 3.591 2.381 1.00 92.00 79 LYS A O 1
ATOM 615 N N . TYR A 1 80 ? -12.211 3.637 3.877 1.00 92.44 80 TYR A N 1
ATOM 616 C CA . TYR A 1 80 ? -11.823 5.030 3.637 1.00 92.44 80 TYR A CA 1
ATOM 617 C C . TYR A 1 80 ? -10.672 5.170 2.628 1.00 92.44 80 TYR A C 1
ATOM 619 O O . TYR A 1 80 ? -10.280 6.286 2.295 1.00 92.44 80 TYR A O 1
ATOM 627 N N . LEU A 1 81 ? -10.155 4.058 2.096 1.00 91.25 81 LEU A N 1
ATOM 628 C CA . LEU A 1 81 ? -9.118 4.028 1.067 1.00 91.25 81 LEU A CA 1
ATOM 629 C C . LEU A 1 81 ? -9.732 4.078 -0.340 1.00 91.25 81 LEU A C 1
ATOM 631 O O . LEU A 1 81 ? -9.476 3.215 -1.169 1.00 91.25 81 LEU A O 1
ATOM 635 N N . SER A 1 82 ? -10.571 5.077 -0.625 1.00 85.38 82 SER A N 1
ATOM 636 C CA . SER A 1 82 ? -11.136 5.265 -1.973 1.00 85.38 82 SER A CA 1
ATOM 637 C C . SER A 1 82 ? -10.109 5.799 -2.975 1.00 85.38 82 SER A C 1
ATOM 639 O O . SER A 1 82 ? -10.214 5.543 -4.172 1.00 85.38 82 SER A O 1
ATOM 641 N N . ARG A 1 83 ? -9.101 6.528 -2.485 1.00 86.50 83 ARG A N 1
ATOM 642 C CA . ARG A 1 83 ? -7.974 7.030 -3.267 1.00 86.50 83 ARG A CA 1
ATOM 643 C C . ARG A 1 83 ? -6.714 6.991 -2.414 1.00 86.50 83 ARG A C 1
ATOM 645 O O . ARG A 1 83 ? -6.686 7.570 -1.329 1.00 86.50 83 ARG A O 1
ATOM 652 N N . VAL A 1 84 ? -5.682 6.332 -2.924 1.00 92.56 84 VAL A N 1
ATOM 653 C CA . VAL A 1 84 ? -4.322 6.393 -2.377 1.00 92.56 84 VAL A CA 1
ATOM 654 C C . VAL A 1 84 ? -3.436 7.172 -3.337 1.00 92.56 84 VAL A C 1
ATOM 656 O O . VAL A 1 84 ? -3.692 7.214 -4.540 1.00 92.56 84 VAL A O 1
ATOM 659 N N . GLU A 1 85 ? -2.419 7.831 -2.803 1.00 92.88 85 GLU A N 1
ATOM 660 C CA . GLU A 1 85 ? -1.411 8.508 -3.614 1.00 92.88 85 GLU A CA 1
ATOM 661 C C . GLU A 1 85 ? -0.244 7.543 -3.818 1.00 92.88 85 GLU A C 1
ATOM 663 O O . GLU A 1 85 ? 0.261 6.977 -2.849 1.00 92.88 85 GLU A O 1
ATOM 668 N N . VAL A 1 86 ? 0.161 7.323 -5.069 1.00 95.06 86 VAL A N 1
ATOM 669 C CA . VAL A 1 86 ? 1.307 6.468 -5.389 1.00 95.06 86 VAL A CA 1
ATOM 670 C C . VAL A 1 86 ? 2.395 7.315 -6.028 1.00 95.06 86 VAL A C 1
ATOM 672 O O . VAL A 1 86 ? 2.224 7.837 -7.130 1.00 95.06 86 VAL A O 1
ATOM 675 N N . THR A 1 87 ? 3.514 7.435 -5.325 1.00 94.69 87 THR A N 1
ATOM 676 C CA . THR A 1 87 ? 4.700 8.168 -5.767 1.00 94.69 87 THR A CA 1
ATOM 677 C C . THR A 1 87 ? 5.797 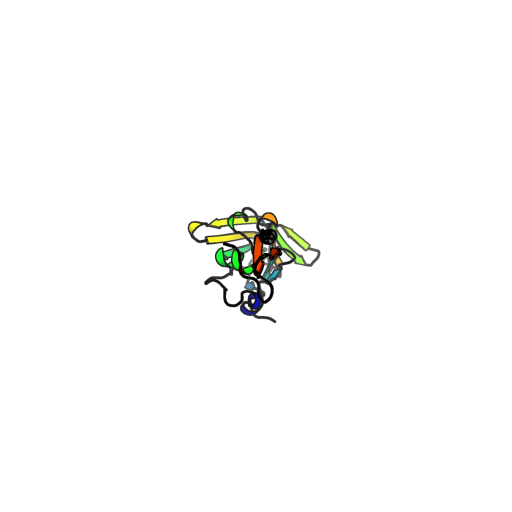7.180 -6.123 1.00 94.69 87 THR A C 1
ATOM 679 O O . THR A 1 87 ? 6.059 6.236 -5.382 1.00 94.69 87 THR A O 1
ATOM 682 N N . ILE A 1 88 ? 6.446 7.397 -7.255 1.00 93.00 88 ILE A N 1
ATOM 683 C CA . ILE A 1 88 ? 7.587 6.627 -7.731 1.00 93.00 88 ILE A CA 1
ATOM 684 C C . ILE A 1 88 ? 8.824 7.471 -7.503 1.00 93.00 88 ILE A C 1
ATOM 686 O O . ILE A 1 88 ? 8.883 8.598 -7.981 1.00 93.00 88 ILE A O 1
ATOM 690 N N . GLU A 1 89 ? 9.791 6.945 -6.768 1.00 92.38 89 GLU A N 1
ATOM 691 C CA . GLU A 1 89 ? 11.042 7.629 -6.462 1.00 92.38 89 GLU A CA 1
ATOM 692 C C . GLU A 1 89 ? 12.204 6.844 -7.063 1.00 92.38 89 GLU A C 1
ATOM 694 O O . GLU A 1 89 ? 12.481 5.720 -6.649 1.00 92.38 89 GLU A O 1
ATOM 699 N N . TYR A 1 90 ? 12.877 7.426 -8.053 1.00 88.44 90 TYR A N 1
ATOM 700 C CA . TYR A 1 90 ? 14.083 6.837 -8.641 1.00 88.44 90 TYR A CA 1
ATOM 701 C C . TYR A 1 90 ? 15.317 7.213 -7.829 1.00 88.44 90 TYR A C 1
ATOM 703 O O . TYR A 1 90 ? 16.189 6.383 -7.598 1.00 88.44 90 TYR A O 1
ATOM 711 N N . ASN A 1 91 ? 15.354 8.467 -7.376 1.00 83.19 91 ASN A N 1
ATOM 712 C CA . ASN A 1 91 ? 16.359 9.054 -6.498 1.00 83.19 91 ASN A CA 1
ATOM 713 C C . ASN A 1 91 ? 15.681 10.139 -5.645 1.00 83.19 91 ASN A C 1
ATOM 715 O O . ASN A 1 91 ? 14.594 10.594 -5.986 1.00 83.19 91 ASN A O 1
ATOM 719 N N . ALA A 1 92 ? 16.340 10.634 -4.593 1.00 77.06 92 ALA A N 1
ATOM 720 C CA . ALA A 1 92 ? 15.754 11.622 -3.672 1.00 77.06 92 ALA A CA 1
ATOM 721 C C . ALA A 1 92 ? 15.186 12.895 -4.345 1.00 77.06 92 ALA A C 1
ATOM 723 O O . ALA A 1 92 ? 14.272 13.513 -3.807 1.00 77.06 92 ALA A O 1
ATOM 724 N N . ASN A 1 93 ? 15.708 13.274 -5.516 1.00 79.06 93 ASN A N 1
ATOM 725 C CA . ASN A 1 93 ? 15.287 14.466 -6.263 1.00 79.06 93 ASN A CA 1
ATOM 726 C C . ASN A 1 93 ? 14.456 14.146 -7.516 1.00 79.06 93 ASN A C 1
ATOM 728 O O . ASN A 1 93 ? 14.069 15.064 -8.233 1.00 79.06 93 ASN A O 1
ATOM 732 N N . ASP A 1 94 ? 14.215 12.867 -7.800 1.00 84.50 94 ASP A N 1
ATOM 733 C CA . ASP A 1 94 ? 13.523 12.412 -9.002 1.00 84.50 94 ASP A CA 1
ATOM 734 C C . ASP A 1 94 ? 12.326 11.553 -8.600 1.00 84.50 94 ASP A C 1
ATOM 736 O O . ASP A 1 94 ? 12.441 10.353 -8.317 1.00 84.50 94 ASP A O 1
ATOM 740 N N . THR A 1 95 ? 11.179 12.228 -8.512 1.00 87.12 95 THR A N 1
ATOM 741 C CA . THR A 1 95 ? 9.907 11.623 -8.134 1.00 87.12 95 THR A CA 1
ATOM 742 C C . THR A 1 95 ? 8.855 11.876 -9.201 1.00 87.12 95 THR A C 1
ATOM 744 O O . THR A 1 95 ? 8.810 12.932 -9.829 1.00 87.12 95 THR A O 1
ATOM 747 N N . SER A 1 96 ? 7.989 10.893 -9.406 1.00 86.00 96 SER A N 1
ATOM 748 C CA . SER A 1 96 ? 6.876 10.945 -10.351 1.00 86.00 96 SER A CA 1
ATOM 749 C C . SER A 1 96 ? 5.612 10.395 -9.699 1.00 86.00 96 SER A C 1
ATOM 751 O O . SER A 1 96 ? 5.677 9.517 -8.842 1.00 86.00 96 SER A O 1
ATOM 753 N N . ALA A 1 97 ? 4.442 10.888 -10.095 1.00 87.94 97 ALA A N 1
ATOM 754 C CA . ALA A 1 97 ? 3.172 10.305 -9.667 1.00 87.94 97 ALA A CA 1
ATOM 755 C C . ALA A 1 97 ? 2.791 9.150 -10.603 1.00 87.94 97 ALA A C 1
ATOM 757 O O . ALA A 1 97 ? 2.759 9.330 -11.820 1.00 87.94 97 ALA A O 1
ATOM 758 N N . ALA A 1 98 ? 2.474 7.979 -10.049 1.00 88.81 98 ALA A N 1
ATOM 759 C CA . ALA A 1 98 ? 1.957 6.867 -10.840 1.00 88.81 98 ALA A CA 1
ATOM 760 C C . ALA A 1 98 ? 0.450 7.001 -11.075 1.00 88.81 98 ALA A C 1
ATOM 762 O O . ALA A 1 98 ? -0.307 7.474 -10.219 1.00 88.81 98 ALA A O 1
ATOM 763 N N . THR A 1 99 ? -0.008 6.487 -12.215 1.00 91.69 99 THR A N 1
ATOM 764 C CA . THR A 1 99 ? -1.439 6.277 -12.443 1.00 91.69 99 THR A CA 1
ATOM 765 C C . THR A 1 99 ? -1.887 5.129 -11.555 1.00 91.69 99 THR A C 1
ATOM 767 O O . THR A 1 99 ? -1.393 4.015 -11.706 1.00 91.69 99 THR A O 1
ATOM 770 N N . SER A 1 100 ? -2.804 5.380 -10.621 1.00 93.19 100 SER A N 1
ATOM 771 C CA . SER A 1 100 ? -3.212 4.373 -9.643 1.00 93.19 100 SER A CA 1
ATOM 772 C C . SER A 1 100 ? -4.720 4.246 -9.491 1.00 93.19 100 SER A C 1
ATOM 774 O O . SER A 1 100 ? -5.476 5.205 -9.642 1.00 93.19 100 SER A O 1
ATOM 776 N N . THR A 1 101 ? -5.153 3.029 -9.174 1.00 94.44 101 THR A N 1
ATOM 777 C CA . THR A 1 101 ? -6.537 2.702 -8.829 1.00 94.44 101 THR A CA 1
ATOM 778 C C . THR A 1 101 ? -6.568 1.992 -7.492 1.00 94.44 101 THR A C 1
ATOM 780 O O . THR A 1 101 ? -5.712 1.149 -7.218 1.00 94.44 101 THR A O 1
ATOM 783 N N . THR A 1 102 ? -7.585 2.278 -6.688 1.00 95.75 102 THR A N 1
ATOM 784 C CA . THR A 1 102 ? -7.803 1.608 -5.409 1.00 95.75 102 THR A CA 1
ATOM 785 C C . THR A 1 102 ? -9.219 1.072 -5.339 1.00 95.75 102 THR A C 1
ATOM 787 O O . THR A 1 102 ? -10.168 1.765 -5.704 1.00 95.75 102 THR A O 1
ATOM 790 N N . LYS A 1 103 ? -9.370 -0.163 -4.864 1.00 95.12 103 LYS A N 1
ATOM 791 C CA . LYS A 1 103 ? -10.669 -0.809 -4.703 1.00 95.12 103 LYS A CA 1
ATOM 792 C C . LYS A 1 103 ? -10.710 -1.604 -3.412 1.00 95.12 103 LYS A C 1
ATOM 794 O O . LYS A 1 103 ? -9.961 -2.560 -3.238 1.00 95.12 103 LYS A O 1
ATOM 799 N N . TYR A 1 104 ? -11.631 -1.243 -2.526 1.00 95.38 104 TYR A N 1
ATOM 800 C CA . TYR A 1 104 ? -11.958 -2.070 -1.373 1.00 95.38 104 TYR A CA 1
ATOM 801 C C . TYR A 1 104 ? -13.067 -3.062 -1.739 1.00 95.38 104 TYR A C 1
ATOM 803 O O . TYR A 1 104 ? -14.172 -2.666 -2.108 1.00 95.38 104 TYR A O 1
ATOM 811 N N . ILE A 1 105 ? -12.773 -4.355 -1.640 1.00 93.50 105 ILE A N 1
ATOM 812 C CA . ILE A 1 105 ? -13.709 -5.454 -1.875 1.00 93.50 105 ILE A CA 1
ATOM 813 C C . ILE A 1 105 ? -14.238 -5.905 -0.516 1.00 93.50 105 ILE A C 1
ATOM 815 O O . ILE A 1 105 ? -13.631 -6.725 0.167 1.00 93.50 105 ILE A O 1
ATOM 819 N N . THR A 1 106 ? -15.382 -5.353 -0.107 1.00 92.62 106 THR A N 1
ATOM 820 C CA . THR A 1 106 ? -15.965 -5.607 1.222 1.00 92.62 106 THR A CA 1
ATOM 821 C C . THR A 1 106 ? -16.326 -7.077 1.447 1.00 92.62 106 THR A C 1
ATOM 823 O O . THR A 1 106 ? -16.148 -7.570 2.553 1.00 92.62 106 THR A O 1
ATOM 826 N N . ALA A 1 107 ? -16.777 -7.789 0.408 1.00 92.19 107 ALA A N 1
ATOM 827 C CA . ALA A 1 107 ? -17.126 -9.210 0.500 1.00 92.19 107 ALA A CA 1
ATOM 828 C C . ALA A 1 107 ? -15.927 -10.116 0.845 1.00 92.19 107 ALA A C 1
ATOM 830 O O . ALA A 1 107 ? -16.103 -11.142 1.493 1.00 92.19 107 ALA A O 1
ATOM 831 N N . GLU A 1 108 ? -14.718 -9.726 0.436 1.00 90.38 108 GLU A N 1
ATOM 832 C CA . GLU A 1 108 ? -13.472 -10.463 0.695 1.00 90.38 108 GLU A CA 1
ATOM 833 C C . GLU A 1 108 ? -12.638 -9.830 1.815 1.00 90.38 108 GLU A C 1
ATOM 835 O O . GLU A 1 108 ? -11.576 -10.350 2.154 1.00 90.38 108 GLU A O 1
ATOM 840 N N . ASP A 1 109 ? -13.098 -8.697 2.358 1.00 92.06 109 ASP A N 1
ATOM 841 C CA . ASP A 1 109 ? -12.347 -7.857 3.285 1.00 92.06 109 ASP A CA 1
ATOM 842 C C . ASP A 1 109 ? -10.914 -7.607 2.783 1.00 92.06 109 ASP A C 1
ATOM 844 O O . ASP A 1 109 ? -9.925 -7.956 3.426 1.00 92.06 109 ASP A O 1
ATOM 848 N N . LYS A 1 110 ? -10.797 -7.057 1.570 1.00 91.88 110 LYS A N 1
ATOM 849 C CA . LYS A 1 110 ? -9.525 -6.943 0.840 1.00 91.88 110 LYS A CA 1
ATOM 850 C C . LYS A 1 110 ? -9.416 -5.598 0.131 1.00 91.88 110 LYS A C 1
ATOM 852 O O . LYS A 1 110 ? -10.363 -5.175 -0.526 1.00 91.88 110 LYS A O 1
ATOM 857 N N . ILE A 1 111 ? -8.279 -4.921 0.257 1.00 94.75 111 ILE A N 1
ATOM 858 C CA . ILE A 1 111 ? -7.965 -3.694 -0.484 1.00 94.75 111 ILE A CA 1
ATOM 859 C C . ILE A 1 111 ? -6.999 -4.027 -1.620 1.00 94.75 111 ILE A C 1
ATOM 861 O O . ILE A 1 111 ? -5.949 -4.626 -1.397 1.00 94.75 111 ILE A O 1
ATOM 865 N N . GLU A 1 112 ? -7.371 -3.647 -2.837 1.00 95.00 112 GLU A N 1
ATOM 866 C CA . GLU A 1 112 ? -6.546 -3.776 -4.033 1.00 95.00 112 GLU A CA 1
ATOM 867 C C . GLU A 1 112 ? -6.056 -2.395 -4.462 1.00 95.00 112 GLU A C 1
ATOM 869 O O . GLU A 1 112 ? -6.852 -1.465 -4.607 1.00 95.00 112 GLU A O 1
ATOM 874 N N . ILE A 1 113 ? -4.747 -2.253 -4.661 1.00 95.75 113 ILE A N 1
ATOM 875 C CA . ILE A 1 113 ? -4.124 -1.025 -5.162 1.00 95.75 113 ILE A CA 1
ATOM 876 C C . ILE A 1 113 ? -3.284 -1.404 -6.365 1.00 95.75 113 ILE A C 1
ATOM 878 O O . ILE A 1 113 ? -2.368 -2.213 -6.244 1.00 95.75 113 ILE A O 1
ATOM 882 N N . LYS A 1 114 ? -3.581 -0.801 -7.510 1.00 95.12 114 LYS A N 1
ATOM 883 C CA . LYS A 1 114 ? -2.840 -1.003 -8.754 1.00 95.12 114 LYS A CA 1
ATOM 884 C C . LYS A 1 114 ? -2.181 0.305 -9.140 1.00 95.12 114 LYS A C 1
ATOM 886 O O . LYS A 1 114 ? -2.826 1.347 -9.033 1.00 95.12 114 LYS A O 1
ATOM 891 N N . ALA A 1 115 ? -0.930 0.258 -9.568 1.00 94.81 115 ALA A N 1
ATOM 892 C CA . ALA A 1 115 ? -0.179 1.415 -10.022 1.00 94.81 115 ALA A CA 1
ATOM 893 C C . ALA A 1 115 ? 0.570 1.091 -11.318 1.00 94.81 115 ALA A C 1
ATOM 895 O O . ALA A 1 115 ? 1.193 0.037 -11.434 1.00 94.81 115 ALA A O 1
ATOM 896 N N . TYR A 1 116 ? 0.500 2.016 -12.270 1.00 93.06 116 TYR A N 1
ATOM 897 C CA . TYR A 1 116 ? 1.010 1.902 -13.634 1.00 93.06 116 TYR A CA 1
ATOM 898 C C . TYR A 1 116 ? 1.639 3.225 -14.084 1.00 93.06 116 TYR A C 1
ATOM 900 O O . TYR A 1 116 ? 1.459 4.268 -13.446 1.00 93.06 116 TYR A O 1
ATOM 908 N N . GLY A 1 117 ? 2.304 3.199 -15.240 1.00 86.25 117 GLY A N 1
ATOM 909 C CA . GLY A 1 117 ? 2.785 4.409 -15.913 1.00 86.25 117 GLY A CA 1
ATOM 910 C C . GLY A 1 117 ? 4.104 4.934 -15.353 1.00 86.25 117 GLY A C 1
ATOM 911 O O . GLY A 1 117 ? 4.334 6.138 -15.339 1.00 86.25 117 GLY A O 1
ATOM 912 N N . PHE A 1 118 ? 4.951 4.032 -14.868 1.00 89.75 118 PHE A N 1
ATOM 913 C CA . PHE A 1 118 ? 6.342 4.309 -14.526 1.00 89.75 118 PHE A CA 1
ATOM 914 C C . PHE A 1 118 ? 7.251 3.388 -15.337 1.00 89.75 118 PHE A C 1
ATOM 916 O O . PHE A 1 118 ? 6.757 2.465 -15.973 1.00 89.75 118 PHE A O 1
ATOM 923 N N . HIS A 1 119 ? 8.559 3.617 -15.336 1.00 88.00 119 HIS A N 1
ATOM 924 C CA . HIS A 1 119 ? 9.515 2.732 -15.998 1.00 88.00 119 HIS A CA 1
ATOM 925 C C . HIS A 1 119 ? 10.457 2.113 -14.976 1.00 88.00 119 HIS A C 1
ATOM 927 O O . HIS A 1 119 ? 10.628 2.629 -13.872 1.00 88.00 119 HIS A O 1
ATOM 933 N N . TYR A 1 120 ? 11.097 1.004 -15.324 1.00 79.69 120 TYR A N 1
ATOM 934 C CA . TYR A 1 120 ? 12.026 0.364 -14.400 1.00 79.69 120 TYR A CA 1
ATOM 935 C C . TYR A 1 120 ? 13.445 0.927 -14.464 1.00 79.69 120 TYR A C 1
ATOM 937 O O . TYR A 1 120 ? 13.895 1.478 -15.463 1.00 79.69 120 TYR A O 1
ATOM 945 N N . SER A 1 121 ? 14.115 0.803 -13.327 1.00 83.69 121 SER A N 1
ATOM 946 C CA . SER A 1 121 ? 15.556 0.826 -13.085 1.00 83.69 121 SER A CA 1
ATOM 947 C C . SER A 1 121 ? 15.666 0.221 -11.679 1.00 83.69 121 SER A C 1
ATOM 949 O O . SER A 1 121 ? 15.400 -0.971 -11.522 1.00 83.69 121 SER A O 1
ATOM 951 N N . SER A 1 122 ? 15.802 1.045 -10.637 1.00 86.56 122 SER A N 1
ATOM 952 C CA . SER A 1 122 ? 15.634 0.635 -9.231 1.00 86.56 122 SER A CA 1
ATOM 953 C C . SER A 1 122 ? 14.690 1.557 -8.428 1.00 86.56 122 SER A C 1
ATOM 955 O O . SER A 1 122 ? 15.119 2.112 -7.413 1.00 86.56 122 SER A O 1
ATOM 957 N N . PRO A 1 123 ? 13.427 1.785 -8.854 1.00 91.06 123 PRO A N 1
ATOM 958 C CA . PRO A 1 123 ? 12.530 2.708 -8.161 1.00 91.06 123 PRO A CA 1
ATOM 959 C C . PRO A 1 123 ? 12.017 2.192 -6.806 1.00 91.06 123 PRO A C 1
ATOM 961 O O . PRO A 1 123 ? 11.755 1.004 -6.597 1.00 91.06 123 PRO A O 1
ATOM 964 N N . GLN A 1 124 ? 11.764 3.134 -5.901 1.00 92.06 124 GLN A N 1
ATOM 965 C CA . GLN A 1 124 ? 10.959 2.945 -4.698 1.00 92.06 124 GLN A CA 1
ATOM 966 C C . GLN A 1 124 ? 9.520 3.376 -4.984 1.00 92.06 124 GLN A C 1
ATOM 968 O O . GLN A 1 124 ? 9.256 4.550 -5.246 1.00 92.06 124 GLN A O 1
ATOM 973 N N . ILE A 1 125 ? 8.576 2.441 -4.912 1.00 93.56 125 ILE A N 1
ATOM 974 C CA . ILE A 1 125 ? 7.152 2.751 -5.054 1.00 93.56 125 ILE A CA 1
ATOM 975 C C . ILE A 1 125 ? 6.595 3.051 -3.663 1.00 93.56 125 ILE A C 1
ATOM 977 O O . ILE A 1 125 ? 6.545 2.169 -2.807 1.00 93.56 125 ILE A O 1
ATOM 981 N N . LYS A 1 126 ? 6.180 4.293 -3.422 1.00 94.38 126 LYS A N 1
ATOM 982 C CA . LYS A 1 126 ? 5.617 4.758 -2.152 1.00 94.38 126 LYS A CA 1
ATOM 983 C C . LYS A 1 126 ? 4.108 4.892 -2.281 1.00 94.38 126 LYS A C 1
ATOM 985 O O . LYS A 1 126 ? 3.610 5.771 -2.979 1.00 94.38 126 LYS A O 1
ATOM 990 N N . ILE A 1 127 ? 3.374 4.023 -1.596 1.00 94.75 127 ILE A N 1
ATOM 991 C CA . ILE A 1 127 ? 1.911 4.062 -1.529 1.00 94.75 127 ILE A CA 1
ATOM 992 C C . ILE A 1 127 ? 1.523 4.783 -0.242 1.00 94.75 127 ILE A C 1
ATOM 994 O O . ILE A 1 127 ? 1.686 4.244 0.851 1.00 94.75 127 ILE A O 1
ATOM 998 N N . LYS A 1 128 ? 1.017 6.007 -0.358 1.00 95.19 128 LYS A N 1
ATOM 999 C CA . LYS A 1 128 ? 0.633 6.853 0.770 1.00 95.19 128 LYS A CA 1
ATOM 1000 C C . LYS A 1 128 ? -0.853 6.726 1.068 1.00 95.19 128 LYS A C 1
ATOM 1002 O O . LYS A 1 128 ? -1.706 6.979 0.211 1.00 95.19 128 LYS A O 1
ATOM 1007 N N . PHE A 1 129 ? -1.161 6.377 2.312 1.00 94.00 129 PHE A N 1
ATOM 1008 C CA . PHE A 1 129 ? -2.533 6.274 2.786 1.00 94.00 129 PHE A CA 1
ATOM 1009 C C . PHE A 1 129 ? -3.033 7.632 3.303 1.00 94.00 129 PHE A C 1
ATOM 1011 O O . PHE A 1 129 ? -2.305 8.342 4.005 1.00 94.00 129 PHE A O 1
ATOM 1018 N N . PRO A 1 130 ? -4.279 8.026 2.985 1.00 92.81 130 PRO A N 1
ATOM 1019 C CA . PRO A 1 130 ? -4.843 9.276 3.470 1.00 92.81 130 PRO A CA 1
ATOM 1020 C C . PRO A 1 130 ? -5.007 9.243 4.993 1.00 92.81 130 PRO A C 1
ATOM 1022 O O . PRO A 1 130 ? -5.484 8.263 5.564 1.00 92.81 130 PRO A O 1
ATOM 1025 N N . LYS A 1 131 ? -4.686 10.360 5.658 1.00 90.06 131 LYS A N 1
ATOM 1026 C CA . LYS A 1 131 ? -4.800 10.494 7.124 1.00 90.06 131 LYS A CA 1
ATOM 1027 C C . LYS A 1 131 ? -6.209 10.200 7.648 1.00 90.06 131 LYS A C 1
ATOM 1029 O O . LYS A 1 131 ? -6.355 9.704 8.757 1.00 90.06 131 LYS A O 1
ATOM 1034 N N . THR A 1 132 ? -7.236 10.477 6.846 1.00 90.06 132 THR A N 1
ATOM 1035 C CA . THR A 1 132 ? -8.646 10.216 7.172 1.00 90.06 132 THR A CA 1
ATOM 1036 C C . THR A 1 132 ? -8.985 8.732 7.298 1.00 90.06 132 THR A C 1
ATOM 1038 O O . THR A 1 132 ? -10.010 8.406 7.887 1.00 90.06 132 THR A O 1
ATOM 1041 N N . ALA A 1 133 ? -8.152 7.834 6.764 1.00 91.50 133 ALA A N 1
ATOM 1042 C CA . ALA A 1 133 ? -8.362 6.396 6.872 1.00 91.50 133 ALA A CA 1
ATOM 1043 C C . ALA A 1 133 ? -7.772 5.790 8.152 1.00 91.50 133 ALA A C 1
ATOM 1045 O O . ALA A 1 133 ? -8.123 4.664 8.498 1.00 91.50 133 ALA A O 1
ATOM 1046 N N . PHE A 1 134 ? -6.906 6.513 8.868 1.00 90.75 134 PHE A N 1
ATOM 1047 C CA . PHE A 1 134 ? -6.358 6.045 10.136 1.00 90.75 134 PHE A CA 1
ATOM 1048 C C . PHE A 1 134 ? -7.423 6.144 11.228 1.00 90.75 134 PHE A C 1
ATOM 1050 O O . PHE A 1 134 ? -7.994 7.206 11.486 1.00 90.75 134 PHE A O 1
ATOM 1057 N N . ILE A 1 135 ? -7.679 5.020 11.887 1.00 86.25 135 ILE A N 1
ATOM 1058 C CA . ILE A 1 135 ? -8.543 4.917 13.052 1.00 86.25 135 ILE A CA 1
ATOM 1059 C C . ILE A 1 135 ? -7.866 5.725 14.161 1.00 86.25 135 ILE A C 1
ATOM 1061 O O . ILE A 1 135 ? -6.751 5.423 14.586 1.00 86.25 135 ILE A O 1
ATOM 1065 N N . GLN A 1 136 ? -8.508 6.797 14.615 1.00 77.00 136 GLN A N 1
ATOM 1066 C CA . GLN A 1 136 ? -7.993 7.538 15.758 1.00 77.00 136 GLN A CA 1
ATOM 1067 C C . GLN A 1 136 ? -8.216 6.724 17.035 1.00 77.00 136 GLN A C 1
ATOM 1069 O O . GLN A 1 136 ? -9.254 6.065 17.161 1.00 77.00 136 GLN A O 1
ATOM 1074 N N . PRO A 1 137 ? -7.274 6.754 17.994 1.00 68.38 137 PRO A N 1
ATOM 1075 C CA . PRO A 1 137 ? -7.530 6.185 19.303 1.00 68.38 137 PRO A CA 1
ATOM 1076 C C . PRO A 1 137 ? -8.762 6.871 19.888 1.00 68.38 137 PRO A C 1
ATOM 1078 O O . PRO A 1 137 ? -8.842 8.101 19.928 1.00 68.38 137 PRO A O 1
ATOM 1081 N N . THR A 1 138 ? -9.734 6.071 20.323 1.00 63.94 138 THR A N 1
ATOM 1082 C CA . THR A 1 138 ? -10.883 6.580 21.063 1.00 63.94 138 THR A CA 1
ATOM 1083 C C . THR A 1 138 ? -10.340 7.378 22.248 1.00 63.94 138 THR A C 1
ATOM 1085 O O . THR A 1 138 ? -9.497 6.837 22.975 1.00 63.94 138 THR A O 1
ATOM 1088 N N . PRO A 1 139 ? -10.753 8.646 22.450 1.00 64.88 139 PRO A N 1
ATOM 1089 C CA . PRO A 1 139 ? -10.330 9.388 23.626 1.00 64.88 139 PRO A CA 1
ATOM 1090 C C . PRO A 1 139 ? -10.613 8.537 24.871 1.00 64.88 139 PRO A C 1
ATOM 1092 O O . PRO A 1 139 ? -11.643 7.847 24.903 1.00 64.88 139 PRO A O 1
ATOM 1095 N N . PRO A 1 140 ? -9.705 8.531 25.868 1.00 70.56 140 PRO A N 1
ATOM 1096 C CA . PRO A 1 140 ? -9.917 7.787 27.099 1.00 70.56 140 PRO A CA 1
ATOM 1097 C C . PRO A 1 140 ? -11.324 8.077 27.627 1.00 70.56 140 PRO A C 1
ATOM 1099 O O . PRO A 1 140 ? -11.744 9.239 27.562 1.00 70.56 140 PRO A O 1
ATOM 1102 N N . PRO A 1 141 ? -12.061 7.067 28.130 1.00 68.06 141 PRO A N 1
ATOM 1103 C CA . PRO A 1 141 ? -13.348 7.309 28.759 1.00 68.06 141 PRO A CA 1
ATOM 1104 C C . PRO A 1 141 ? -13.185 8.460 29.746 1.00 68.06 141 PRO A C 1
ATOM 1106 O O . PRO A 1 141 ? -12.311 8.400 30.616 1.00 68.06 141 PRO A O 1
ATOM 1109 N N . ALA A 1 142 ? -13.977 9.522 29.571 1.00 73.06 142 ALA A N 1
ATOM 1110 C CA . ALA A 1 142 ? -13.979 10.626 30.517 1.00 73.06 142 ALA A CA 1
ATOM 1111 C C . ALA A 1 142 ? -14.139 10.028 31.924 1.00 73.06 142 ALA A C 1
ATOM 1113 O O . ALA A 1 142 ? -14.960 9.115 32.085 1.00 73.06 142 ALA A O 1
ATOM 1114 N N . PRO A 1 143 ? -13.343 10.465 32.919 1.00 66.12 143 PRO A N 1
ATOM 1115 C CA . PRO A 1 143 ? -13.401 9.898 34.255 1.00 66.12 143 PRO A CA 1
ATOM 1116 C C . PRO A 1 143 ? -14.848 9.942 34.730 1.00 66.12 143 PRO A C 1
ATOM 1118 O O . PRO A 1 143 ? -15.434 11.013 34.880 1.00 66.12 143 PRO A O 1
ATOM 1121 N N . VAL A 1 144 ? -15.437 8.758 34.903 1.00 64.88 144 VAL A N 1
ATOM 1122 C CA . VAL A 1 144 ? -16.801 8.613 35.400 1.00 64.88 144 VAL A CA 1
ATOM 1123 C C . VAL A 1 144 ? -16.811 9.297 36.765 1.00 64.88 144 VAL A C 1
ATOM 1125 O O . VAL A 1 144 ? -16.047 8.865 37.637 1.00 64.88 144 VAL A O 1
ATOM 1128 N N . PRO A 1 145 ? -17.596 10.367 36.987 1.00 60.75 145 PRO A N 1
ATOM 1129 C CA . PRO A 1 145 ? -17.668 10.967 38.305 1.00 60.75 145 PRO A CA 1
ATOM 1130 C C . PRO A 1 145 ? -18.160 9.883 39.258 1.00 60.75 145 PRO A C 1
ATOM 1132 O O . PRO A 1 145 ? -19.291 9.402 39.150 1.00 60.75 145 PRO A O 1
ATOM 1135 N N . SER A 1 146 ? -17.290 9.442 40.171 1.00 60.06 146 SER A N 1
ATOM 1136 C CA . SER A 1 146 ? -17.688 8.497 41.202 1.00 60.06 146 SER A CA 1
ATOM 1137 C C . SER A 1 146 ? -18.632 9.248 42.133 1.00 60.06 146 SER A C 1
ATOM 1139 O O . SER A 1 146 ? -18.203 9.893 43.089 1.00 60.06 146 SER A O 1
ATOM 1141 N N . ASN A 1 147 ? -19.932 9.188 41.853 1.00 61.00 147 ASN A N 1
ATOM 1142 C CA . ASN A 1 147 ? -20.977 9.603 42.778 1.00 61.00 147 ASN A CA 1
ATOM 1143 C C . ASN A 1 147 ? -21.033 8.589 43.929 1.00 61.00 147 ASN A C 1
ATOM 1145 O O . ASN A 1 147 ? -22.026 7.892 44.135 1.00 61.00 147 ASN A O 1
ATOM 1149 N N . LYS A 1 148 ? -19.947 8.486 44.701 1.00 60.09 148 LYS A N 1
ATOM 1150 C CA . LYS A 1 148 ? -19.990 7.856 46.011 1.00 60.09 148 LYS A CA 1
ATOM 1151 C C . LYS A 1 148 ? -20.731 8.844 46.910 1.00 60.09 148 LYS A C 1
ATOM 1153 O O . LYS A 1 148 ? -20.144 9.765 47.468 1.00 60.09 148 LYS A O 1
ATOM 1158 N N . LYS A 1 149 ? -22.059 8.723 46.943 1.00 62.38 149 LYS A N 1
ATOM 1159 C CA . LYS A 1 149 ? -22.912 9.561 47.788 1.00 62.38 149 LYS A CA 1
ATOM 1160 C C . LYS A 1 149 ? -22.467 9.373 49.237 1.00 62.38 149 LYS A C 1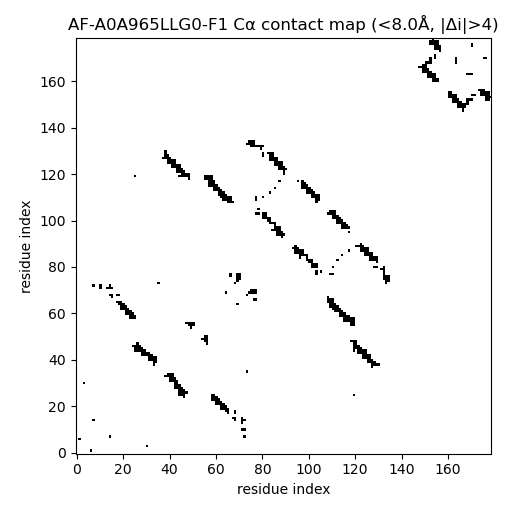
ATOM 1162 O O . LYS A 1 149 ? -22.420 8.246 49.723 1.00 62.38 149 LYS A O 1
ATOM 1167 N N . ASN A 1 150 ? -22.145 10.471 49.917 1.00 65.25 150 ASN A N 1
ATOM 1168 C CA . ASN A 1 150 ? -21.924 10.446 51.356 1.00 65.25 150 ASN A CA 1
ATOM 1169 C C . ASN A 1 150 ? -23.223 9.994 52.031 1.00 65.25 150 ASN A C 1
ATOM 1171 O O . ASN A 1 150 ? -24.247 10.671 51.946 1.00 65.25 150 ASN A O 1
ATOM 1175 N N . VAL A 1 151 ? -23.178 8.846 52.697 1.00 73.94 151 VAL A N 1
ATOM 1176 C CA . VAL A 1 151 ? -24.277 8.354 53.523 1.00 73.94 151 VAL A CA 1
ATOM 1177 C C . VAL A 1 151 ? -24.067 8.917 54.923 1.00 73.94 151 VAL A C 1
ATOM 1179 O O . VAL A 1 151 ? -22.954 8.912 55.447 1.00 73.94 151 VAL A O 1
ATOM 1182 N N . THR A 1 152 ? -25.129 9.441 55.531 1.00 81.62 152 THR A N 1
ATOM 1183 C CA . THR A 1 152 ? -25.106 9.885 56.928 1.00 81.62 152 THR A CA 1
ATOM 1184 C C . THR A 1 152 ? -25.880 8.890 57.770 1.00 81.62 152 THR A C 1
ATOM 1186 O O . THR A 1 152 ? -27.068 8.685 57.541 1.00 81.62 152 THR A O 1
ATOM 1189 N N . ILE A 1 153 ? -25.212 8.283 58.746 1.00 84.94 153 ILE A N 1
ATOM 1190 C CA . ILE A 1 153 ? -25.830 7.391 59.726 1.00 84.94 153 ILE A CA 1
ATOM 1191 C C . ILE A 1 153 ? -25.955 8.099 61.069 1.00 84.94 153 ILE A C 1
ATOM 1193 O O . ILE A 1 153 ? -25.156 8.969 61.425 1.00 84.94 153 ILE A O 1
ATOM 1197 N N . VAL A 1 154 ? -26.965 7.705 61.834 1.00 87.44 154 VAL A N 1
ATOM 1198 C CA . VAL A 1 154 ? -27.154 8.160 63.207 1.00 87.44 154 VAL A CA 1
ATOM 1199 C C . VAL A 1 154 ? -26.737 7.028 64.138 1.00 87.44 154 VAL A C 1
ATOM 1201 O O . VAL A 1 154 ? -27.194 5.900 64.001 1.00 87.44 154 VAL A O 1
ATOM 1204 N N . CYS A 1 155 ? -25.857 7.322 65.082 1.00 87.88 155 CYS A N 1
ATOM 1205 C CA . CYS A 1 155 ? -25.282 6.384 66.033 1.00 87.88 155 CYS A CA 1
ATOM 1206 C C . CYS A 1 155 ? -25.745 6.740 67.447 1.00 87.88 155 CYS A C 1
ATOM 1208 O O . CYS A 1 155 ? -25.673 7.902 67.847 1.00 87.88 155 CYS A O 1
ATOM 1210 N N . ILE A 1 156 ? -26.189 5.751 68.219 1.00 88.38 156 ILE A N 1
ATOM 1211 C CA . ILE A 1 156 ? -26.735 5.929 69.570 1.00 88.38 156 ILE A CA 1
ATOM 1212 C C . ILE A 1 156 ? -25.949 5.124 70.612 1.00 88.38 156 ILE A C 1
ATOM 1214 O O . ILE A 1 156 ? -25.571 3.976 70.372 1.00 88.38 156 ILE A O 1
ATOM 1218 N N . LYS A 1 157 ? -25.710 5.727 71.782 1.00 83.00 157 LYS A N 1
ATOM 1219 C CA . LYS A 1 157 ? -25.128 5.088 72.975 1.00 83.00 157 LYS A CA 1
ATOM 1220 C C . LYS A 1 157 ? -25.895 5.570 74.209 1.00 83.00 157 LYS A C 1
ATOM 1222 O O . LYS A 1 157 ? -25.666 6.673 74.702 1.00 83.00 157 LYS A O 1
ATOM 1227 N N . GLY A 1 158 ? -26.849 4.767 74.681 1.00 83.50 158 GLY A N 1
ATOM 1228 C CA . GLY A 1 158 ? -27.797 5.196 75.716 1.00 83.50 158 GLY A CA 1
ATOM 1229 C C . GLY A 1 158 ? -28.663 6.364 75.225 1.00 83.50 158 GLY A C 1
ATOM 1230 O O . GLY A 1 158 ? -29.258 6.271 74.156 1.00 83.50 158 GLY A O 1
ATOM 1231 N N . LYS A 1 159 ? -28.700 7.475 75.976 1.00 77.19 159 LYS A N 1
ATOM 1232 C CA . LYS A 1 159 ? -29.412 8.714 75.591 1.00 77.19 159 LYS A CA 1
ATOM 1233 C C . LYS A 1 159 ? -28.619 9.621 74.631 1.00 77.19 159 LYS A C 1
ATOM 1235 O O . LYS A 1 159 ? -29.166 10.598 74.128 1.00 77.19 159 LYS A O 1
ATOM 1240 N N . LEU A 1 160 ? -27.342 9.327 74.369 1.00 79.94 160 LEU A N 1
ATOM 1241 C CA . LEU A 1 160 ? -26.481 10.155 73.518 1.00 79.94 160 LEU A CA 1
ATOM 1242 C C . LEU A 1 160 ? -26.612 9.753 72.044 1.00 79.94 160 LEU A C 1
ATOM 1244 O O . LEU A 1 160 ? -26.500 8.573 71.706 1.00 79.94 160 LEU A O 1
ATOM 1248 N N . THR A 1 161 ? -26.801 10.743 71.166 1.00 83.62 161 THR A N 1
ATOM 1249 C CA . THR A 1 161 ? -26.937 10.559 69.710 1.00 83.62 161 THR A CA 1
ATOM 1250 C C . THR A 1 161 ? -25.838 11.321 68.966 1.00 83.62 161 THR A C 1
ATOM 1252 O O . THR A 1 161 ? -25.601 12.492 69.250 1.00 83.62 161 THR A O 1
ATOM 1255 N N . LYS A 1 162 ? -25.183 10.681 67.988 1.00 84.06 162 LYS A N 1
ATOM 1256 C CA . LYS A 1 162 ? -24.186 11.295 67.093 1.00 84.06 162 LYS A CA 1
ATOM 1257 C C . LYS A 1 162 ? -24.507 11.009 65.627 1.00 84.06 162 LYS A C 1
ATOM 1259 O O . LYS A 1 162 ? -24.842 9.882 65.284 1.00 84.06 162 LYS A O 1
ATOM 1264 N N . LYS A 1 163 ? -24.369 12.011 64.757 1.00 85.50 163 LYS A N 1
ATOM 1265 C CA . LYS A 1 163 ? -24.444 11.847 63.294 1.00 85.50 163 LYS A CA 1
ATOM 1266 C C . LYS A 1 163 ? -23.038 11.636 62.734 1.00 85.50 163 LYS A C 1
ATOM 1268 O O . LYS A 1 163 ? -22.125 12.364 63.113 1.00 85.50 163 LYS A O 1
ATOM 1273 N N . VAL A 1 164 ? -22.871 10.648 61.859 1.00 82.31 164 VAL A N 1
ATOM 1274 C CA . VAL A 1 164 ? -21.597 10.322 61.202 1.00 82.31 164 VAL A CA 1
ATOM 1275 C C . VAL A 1 164 ? -21.840 10.245 59.701 1.00 82.31 164 VAL A C 1
ATOM 1277 O O . VAL A 1 164 ? -22.667 9.453 59.253 1.00 82.31 164 VAL A O 1
ATOM 1280 N N . SER A 1 165 ? -21.124 11.059 58.930 1.00 80.25 165 SER A N 1
ATOM 1281 C CA . SER A 1 165 ? -21.233 11.121 57.470 1.00 80.25 165 SER A CA 1
ATOM 1282 C C . SER A 1 165 ? -19.959 10.598 56.819 1.00 80.25 165 SER A C 1
ATOM 1284 O O . SER A 1 165 ? -18.859 10.907 57.270 1.00 80.25 165 SER A O 1
ATOM 1286 N N . GLY A 1 166 ? -20.097 9.813 55.754 1.00 75.88 166 GLY A N 1
ATOM 1287 C CA . GLY A 1 166 ? -18.959 9.333 54.979 1.00 75.88 166 GLY A CA 1
ATOM 1288 C C . GLY A 1 166 ? -19.377 8.415 53.838 1.00 75.88 166 GLY A C 1
ATOM 1289 O O . GLY A 1 166 ? -20.557 8.140 53.637 1.00 75.88 166 GLY A O 1
ATOM 1290 N N . LEU A 1 167 ? -18.394 7.910 53.098 1.00 76.50 167 LEU A N 1
ATOM 1291 C CA . LEU A 1 167 ? -18.631 6.986 51.984 1.00 76.50 167 LEU A CA 1
ATOM 1292 C C . LEU A 1 167 ? -19.123 5.610 52.453 1.00 76.50 167 LEU A C 1
ATOM 1294 O O . LEU A 1 167 ? -19.873 4.935 51.756 1.00 76.50 167 LEU A O 1
ATOM 1298 N N . GLN A 1 168 ? -18.697 5.201 53.647 1.00 74.38 168 GLN A N 1
ATOM 1299 C CA . GLN A 1 168 ? -19.096 3.955 54.292 1.00 74.38 168 GLN A CA 1
ATOM 1300 C C . GLN A 1 168 ? -18.994 4.153 55.815 1.00 74.38 168 GLN A C 1
ATOM 1302 O O . GLN A 1 168 ? -18.054 3.672 56.453 1.00 74.38 168 GLN A O 1
ATOM 1307 N N . PRO A 1 169 ? -19.873 4.983 56.406 1.00 79.38 169 PRO A N 1
ATOM 1308 C CA . PRO A 1 169 ? -19.711 5.415 57.786 1.00 79.38 169 PRO A CA 1
ATOM 1309 C C . PRO A 1 169 ? -19.938 4.237 58.743 1.00 79.38 169 PRO A C 1
ATOM 1311 O O . PRO A 1 169 ? -20.844 3.426 58.556 1.00 79.38 169 PRO A O 1
ATOM 1314 N N . LYS A 1 170 ? -19.116 4.148 59.792 1.00 84.75 170 LYS A N 1
ATOM 1315 C CA . LYS A 1 170 ? -19.267 3.185 60.892 1.00 84.75 170 LYS A CA 1
ATOM 1316 C C . LYS A 1 170 ? -19.471 3.941 62.197 1.00 84.75 170 LYS A C 1
ATOM 1318 O O . LYS A 1 170 ? -18.902 5.016 62.390 1.00 84.75 170 LYS A O 1
ATOM 1323 N N . CYS A 1 171 ? -20.274 3.381 63.097 1.00 83.75 171 CYS A N 1
ATOM 1324 C CA . CYS A 1 171 ? -20.433 3.971 64.418 1.00 83.75 171 CYS A CA 1
ATOM 1325 C C . CYS A 1 171 ? -19.151 3.800 65.250 1.00 83.75 171 CYS A C 1
ATOM 1327 O O . CYS A 1 171 ? -18.557 2.721 65.228 1.00 83.75 171 CYS A O 1
ATOM 1329 N N . PRO A 1 172 ? -18.723 4.839 65.990 1.00 84.31 172 PRO A N 1
ATOM 1330 C CA . PRO A 1 172 ? -17.567 4.756 66.874 1.00 84.31 172 PRO A CA 1
ATOM 1331 C C . PRO A 1 172 ? -17.797 3.752 68.011 1.00 84.31 172 PRO A C 1
ATOM 1333 O O . PRO A 1 172 ? -18.935 3.429 68.360 1.00 84.31 172 PRO A O 1
ATOM 1336 N N . THR A 1 173 ? -16.707 3.268 68.606 1.00 82.44 173 THR A N 1
ATOM 1337 C CA . THR A 1 173 ? -16.709 2.175 69.588 1.00 82.44 173 THR A CA 1
ATOM 1338 C C . THR A 1 173 ? -17.715 2.409 70.721 1.00 82.44 173 THR A C 1
ATOM 1340 O O . THR A 1 173 ? -17.679 3.412 71.438 1.00 82.44 173 THR A O 1
ATOM 1343 N N . GLY A 1 174 ? -18.649 1.466 70.873 1.00 80.38 174 GLY A N 1
ATOM 1344 C CA . GLY A 1 174 ? -19.716 1.513 71.875 1.00 80.38 174 GLY A CA 1
ATOM 1345 C C . GLY A 1 174 ? -21.003 2.226 71.443 1.00 80.38 174 GLY A C 1
ATOM 1346 O O . GLY A 1 174 ? -21.911 2.326 72.264 1.00 80.38 174 GLY A O 1
ATOM 1347 N N . TYR A 1 175 ? -21.110 2.701 70.197 1.00 83.75 175 TYR A N 1
ATOM 1348 C CA . TYR A 1 175 ? -22.354 3.217 69.617 1.00 83.75 175 TYR A CA 1
ATOM 1349 C C . TYR A 1 175 ? -22.957 2.200 68.642 1.00 83.75 175 TYR A C 1
ATOM 1351 O O . TYR A 1 175 ? -22.243 1.590 67.847 1.00 83.75 175 TYR A O 1
ATOM 1359 N N . LYS A 1 176 ? -24.281 2.044 68.667 1.00 80.69 176 LYS A N 1
ATOM 1360 C CA . LYS A 1 176 ? -25.027 1.224 67.702 1.00 80.69 176 LYS A CA 1
ATOM 1361 C C . LYS A 1 176 ? -25.669 2.117 66.645 1.00 80.69 176 LYS A C 1
ATOM 1363 O O . LYS A 1 176 ? -26.057 3.244 66.948 1.00 80.69 176 LYS A O 1
ATOM 1368 N N . ILE A 1 177 ? -25.790 1.619 65.416 1.00 84.62 177 ILE A N 1
ATOM 1369 C CA . ILE A 1 177 ? -26.534 2.317 64.361 1.00 84.62 177 ILE A CA 1
ATOM 1370 C C . ILE A 1 177 ? -27.998 2.389 64.796 1.00 84.62 177 ILE A C 1
ATOM 1372 O O . ILE A 1 177 ? -28.606 1.367 65.116 1.00 84.62 177 ILE A O 1
ATOM 1376 N N . LYS A 1 178 ? -28.552 3.598 64.815 1.00 74.56 178 LYS A N 1
ATOM 1377 C CA . LYS A 1 178 ? -29.987 3.824 64.925 1.00 74.56 178 LYS A CA 1
ATOM 1378 C C . LYS A 1 178 ? -3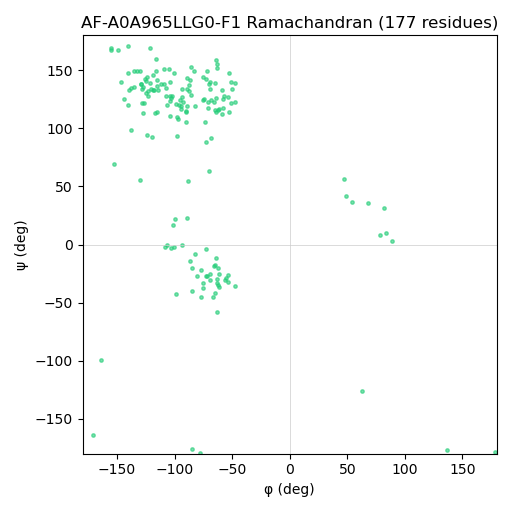0.588 3.455 63.569 1.00 74.56 178 LYS A C 1
ATOM 1380 O O . LYS A 1 178 ? -30.348 4.167 62.594 1.00 74.56 178 LYS A O 1
ATOM 1385 N N . ARG A 1 179 ? -31.251 2.299 63.506 1.00 63.16 179 ARG A N 1
ATOM 1386 C CA . ARG A 1 179 ? -32.129 1.964 62.380 1.00 63.16 179 ARG A CA 1
ATOM 1387 C C . ARG A 1 179 ? -33.334 2.893 62.366 1.00 63.16 179 ARG A C 1
ATOM 1389 O O . ARG A 1 179 ? -33.741 3.327 63.469 1.00 63.16 179 ARG A O 1
#